Protein AF-A0A3A8ZNY5-F1 (afdb_monomer)

Secondary structure (DSSP, 8-state):
-HHHHHHHHHHHHHTTS-GGGTTHHHHHHHHHHHHHHHHHHHHHHHHHHHT---------------------------------------------S---SSSHHHHHHHHHHHHHHHHHHHHHHHHHHHHHHHHHHHHHHHHHHHHHHHHHHHHHHHHHHHHHHHHHHHHHHHHHHHHHHHHHIIIIIHHHHHHHHHHHHHHHHHHHHHHHHHHHHHHHHHHHHHHHHHHHHHHHHHHHHHHHHHHHHHHHHHHHHHHHHHHHHHHHHHHHHHHHHHHHHHHHHHHHHHHHHHHHHHHHSEEEEEETTTTEEEEEE-TT-----

Structure (mmCIF, N/CA/C/O backbone):
data_AF-A0A3A8ZNY5-F1
#
_entry.id   AF-A0A3A8ZNY5-F1
#
loop_
_atom_site.group_PDB
_atom_site.id
_atom_site.type_symbol
_atom_site.label_atom_id
_atom_site.label_alt_id
_atom_site.label_comp_id
_atom_site.label_asym_id
_atom_site.label_entity_id
_atom_site.label_seq_id
_atom_site.pdbx_PDB_ins_code
_atom_site.Cartn_x
_atom_site.Cartn_y
_atom_site.Cartn_z
_atom_site.occupancy
_atom_site.B_iso_or_equiv
_atom_site.auth_seq_id
_atom_site.auth_comp_id
_atom_site.auth_asym_id
_atom_site.auth_atom_id
_atom_site.pdbx_PDB_model_num
ATOM 1 N N . MET A 1 1 ? 13.957 -33.384 34.822 1.00 51.06 1 MET A N 1
ATOM 2 C CA . MET A 1 1 ? 13.317 -32.498 35.829 1.00 51.06 1 MET A CA 1
ATOM 3 C C . MET A 1 1 ? 14.204 -31.333 36.274 1.00 51.06 1 MET A C 1
ATOM 5 O O . MET A 1 1 ? 13.658 -30.272 36.541 1.00 51.06 1 MET A O 1
ATOM 9 N N . HIS A 1 2 ? 15.536 -31.469 36.301 1.00 49.69 2 HIS A N 1
ATOM 10 C CA . HIS A 1 2 ? 16.427 -30.386 36.748 1.00 49.69 2 HIS A CA 1
ATOM 11 C C . HIS A 1 2 ? 16.501 -29.176 35.789 1.00 49.69 2 HIS A C 1
ATOM 13 O O . HIS A 1 2 ? 16.630 -28.049 36.252 1.00 49.69 2 HIS A O 1
ATOM 19 N N . GLU A 1 3 ? 16.326 -29.383 34.479 1.00 51.41 3 GLU A N 1
ATOM 20 C CA . GLU A 1 3 ? 16.315 -28.301 33.471 1.00 51.41 3 GLU A CA 1
ATOM 21 C C . GLU A 1 3 ? 15.010 -27.490 33.421 1.00 51.41 3 GLU A C 1
ATOM 23 O O . GLU A 1 3 ? 14.988 -26.359 32.940 1.00 51.41 3 GLU A O 1
ATOM 28 N N . PHE A 1 4 ? 13.907 -28.050 33.928 1.00 54.03 4 PHE A N 1
ATOM 29 C CA . PHE A 1 4 ? 12.633 -27.330 34.009 1.00 54.03 4 PHE A CA 1
ATOM 30 C C . PHE A 1 4 ? 12.638 -26.365 35.204 1.00 54.03 4 PHE A C 1
ATOM 32 O O . PHE A 1 4 ? 12.128 -25.255 35.114 1.00 54.03 4 PHE A O 1
ATOM 39 N N . MET A 1 5 ? 13.295 -26.754 36.301 1.00 50.50 5 MET A N 1
ATOM 40 C CA . MET A 1 5 ? 13.459 -25.918 37.494 1.00 50.50 5 MET A CA 1
ATOM 41 C C . MET A 1 5 ? 14.413 -24.737 37.263 1.00 50.50 5 MET A C 1
ATOM 43 O O . MET A 1 5 ? 14.153 -23.644 37.762 1.00 50.50 5 MET A O 1
ATOM 47 N N . THR A 1 6 ? 15.481 -24.909 36.477 1.00 59.50 6 THR A N 1
ATOM 48 C CA . THR A 1 6 ? 16.407 -23.807 36.161 1.00 59.50 6 THR A CA 1
ATOM 49 C C . THR A 1 6 ? 15.782 -22.789 35.215 1.00 59.50 6 THR A C 1
ATOM 51 O O . THR A 1 6 ? 15.851 -21.597 35.496 1.00 59.50 6 THR A O 1
ATOM 54 N N . LYS A 1 7 ? 15.056 -23.234 34.178 1.00 56.28 7 LYS A N 1
ATOM 55 C CA . LYS A 1 7 ? 14.308 -22.315 33.302 1.00 56.28 7 LYS A CA 1
ATOM 56 C C . LYS A 1 7 ? 13.242 -21.528 34.055 1.00 56.28 7 LYS A C 1
ATOM 58 O O . LYS A 1 7 ? 13.077 -20.348 33.785 1.00 56.28 7 LYS A O 1
ATOM 63 N N . VAL A 1 8 ? 12.558 -22.138 35.025 1.00 53.97 8 VAL A N 1
ATOM 64 C CA . VAL A 1 8 ? 11.568 -21.436 35.862 1.00 53.97 8 VAL A CA 1
ATOM 65 C C . VAL A 1 8 ? 12.237 -20.451 36.829 1.00 53.97 8 VAL A C 1
ATOM 67 O O . VAL A 1 8 ? 11.684 -19.379 37.069 1.00 53.97 8 VAL A O 1
ATOM 70 N N . SER A 1 9 ? 13.428 -20.772 37.345 1.00 61.19 9 SER A N 1
ATOM 71 C CA . SER A 1 9 ? 14.208 -19.887 38.221 1.00 61.19 9 SER A CA 1
ATOM 72 C C . SER A 1 9 ? 14.754 -18.662 37.482 1.00 61.19 9 SER A C 1
ATOM 74 O O . SER A 1 9 ? 14.659 -17.548 38.002 1.00 61.19 9 SER A O 1
ATOM 76 N N . ASP A 1 10 ? 15.275 -18.840 36.266 1.00 54.59 10 ASP A N 1
ATOM 77 C CA . ASP A 1 10 ? 15.780 -17.725 35.456 1.00 54.59 10 ASP A CA 1
ATOM 78 C C . ASP A 1 10 ? 14.632 -16.835 34.964 1.00 54.59 10 ASP A C 1
ATOM 80 O O . ASP A 1 10 ? 14.709 -15.614 35.092 1.00 54.59 10 ASP A O 1
ATOM 84 N N . TYR A 1 11 ? 13.486 -17.425 34.598 1.00 55.53 11 TYR A N 1
ATOM 85 C CA . TYR A 1 11 ? 12.260 -16.667 34.306 1.00 55.53 11 TYR A CA 1
ATOM 86 C C . TYR A 1 11 ? 11.756 -15.851 35.510 1.00 55.53 11 TYR A C 1
ATOM 88 O O . TYR A 1 11 ? 11.084 -14.832 35.348 1.00 55.53 11 TYR A O 1
ATOM 96 N N . TRP A 1 12 ? 12.062 -16.290 36.735 1.00 53.91 12 TRP A N 1
ATOM 97 C CA . TRP A 1 12 ? 11.694 -15.599 37.973 1.00 53.91 12 TRP A CA 1
ATOM 98 C C . TRP A 1 12 ? 12.666 -14.485 38.370 1.00 53.91 12 TRP A C 1
ATOM 100 O O . TRP A 1 12 ? 12.242 -13.529 39.026 1.00 53.91 12 TRP A O 1
ATOM 110 N N . LYS A 1 13 ? 13.943 -14.591 37.986 1.00 53.84 13 LYS A N 1
ATOM 111 C CA . LYS A 1 13 ? 14.944 -13.536 38.200 1.00 53.84 13 LYS A CA 1
ATOM 112 C C . LYS A 1 13 ? 14.806 -12.404 37.184 1.00 53.84 13 LYS A C 1
ATOM 114 O O . LYS A 1 13 ? 14.854 -11.249 37.597 1.00 53.84 13 LYS A O 1
ATOM 119 N N . GLU A 1 14 ? 14.514 -12.720 35.921 1.00 52.50 14 GLU A N 1
ATOM 120 C CA . GLU A 1 14 ? 14.221 -11.728 34.871 1.00 52.50 14 GLU A CA 1
ATOM 121 C C . GLU A 1 14 ? 12.980 -10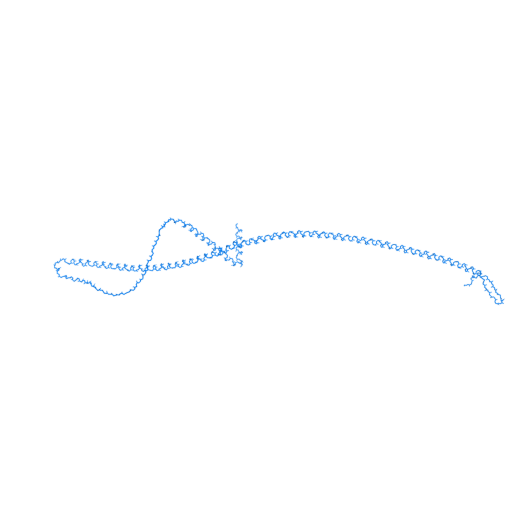.885 35.231 1.00 52.50 14 GLU A C 1
ATOM 123 O O . GLU A 1 14 ? 12.968 -9.663 35.126 1.00 52.50 14 GLU A O 1
ATOM 128 N N . ARG A 1 15 ? 11.938 -11.525 35.785 1.00 50.12 15 ARG A N 1
ATOM 129 C CA . ARG A 1 15 ? 10.644 -10.888 36.100 1.00 50.12 15 ARG A CA 1
ATOM 130 C C . ARG A 1 15 ? 10.672 -9.922 37.289 1.00 50.12 15 ARG A C 1
ATOM 132 O O . ARG A 1 15 ? 9.664 -9.265 37.551 1.00 50.12 15 ARG A O 1
ATOM 139 N N . ARG A 1 16 ? 11.773 -9.872 38.045 1.00 52.81 16 ARG A N 1
ATOM 140 C CA . ARG A 1 16 ? 11.877 -9.077 39.278 1.00 52.81 16 ARG A CA 1
ATOM 141 C C . ARG A 1 16 ? 12.675 -7.781 39.103 1.00 52.81 16 ARG A C 1
ATOM 143 O O . ARG A 1 16 ? 12.616 -6.955 40.007 1.00 52.81 16 ARG A O 1
ATOM 150 N N . ASN A 1 17 ? 13.372 -7.597 37.979 1.00 48.00 17 ASN A N 1
ATOM 151 C CA . ASN A 1 17 ? 14.304 -6.480 37.789 1.00 48.00 17 ASN A CA 1
ATOM 152 C C . ASN A 1 17 ? 13.949 -5.546 36.621 1.00 48.00 17 ASN A C 1
ATOM 154 O O . ASN A 1 17 ? 14.810 -4.809 36.152 1.00 48.00 17 ASN A O 1
ATOM 158 N N . ASP A 1 18 ? 12.694 -5.576 36.172 1.00 50.06 18 ASP A N 1
ATOM 159 C CA . ASP A 1 18 ? 12.219 -4.793 35.033 1.00 50.06 18 ASP A CA 1
ATOM 160 C C . ASP A 1 18 ? 11.410 -3.569 35.526 1.00 50.06 18 ASP A C 1
ATOM 162 O O . ASP A 1 18 ? 10.323 -3.746 36.097 1.00 50.06 18 ASP A O 1
ATOM 166 N N . PRO A 1 19 ? 11.936 -2.334 35.404 1.00 50.22 19 PRO A N 1
ATOM 167 C CA . PRO A 1 19 ? 11.317 -1.127 35.960 1.00 50.22 19 PRO A CA 1
ATOM 168 C C . PRO A 1 19 ? 10.052 -0.660 35.213 1.00 50.22 19 PRO A C 1
ATOM 170 O O . PRO A 1 19 ? 9.271 0.101 35.782 1.00 50.22 19 PRO A O 1
ATOM 173 N N . ASP A 1 20 ? 9.767 -1.185 34.018 1.00 53.38 20 ASP A N 1
ATOM 174 C CA . ASP A 1 20 ? 8.653 -0.737 33.159 1.00 53.38 20 ASP A CA 1
ATOM 175 C C . ASP A 1 20 ? 7.291 -1.388 33.477 1.00 53.38 20 ASP A C 1
ATOM 177 O O . ASP A 1 20 ? 6.324 -1.279 32.722 1.00 53.38 20 ASP A O 1
ATOM 181 N N . ARG A 1 21 ? 7.163 -2.087 34.616 1.00 47.84 21 ARG A N 1
ATOM 182 C CA . ARG A 1 21 ? 5.965 -2.887 34.939 1.00 47.84 21 ARG A CA 1
ATOM 183 C C . ARG A 1 21 ? 5.076 -2.351 36.063 1.00 47.84 21 ARG A C 1
ATOM 185 O O . ARG A 1 21 ? 4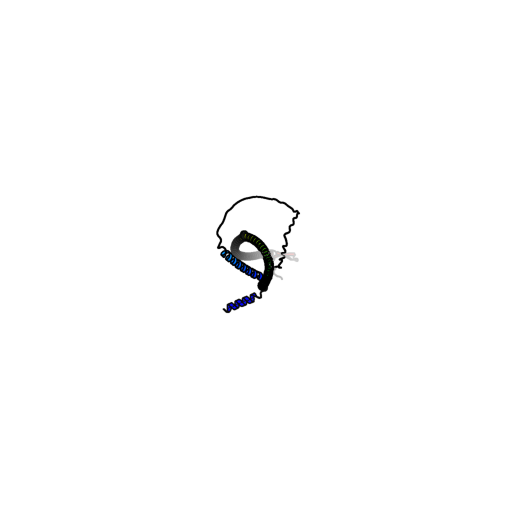.238 -3.102 36.574 1.00 47.84 21 ARG A O 1
ATOM 192 N N . GLN A 1 22 ? 5.202 -1.077 36.441 1.00 49.50 22 GLN A N 1
ATOM 193 C CA . GLN A 1 22 ? 4.273 -0.457 37.401 1.00 49.50 22 GLN A CA 1
ATOM 194 C C . GLN A 1 22 ? 2.832 -0.348 36.864 1.00 49.50 22 GLN A C 1
ATOM 196 O O . GLN A 1 22 ? 1.891 -0.388 37.655 1.00 49.50 22 GLN A O 1
ATOM 201 N N . GLU A 1 23 ? 2.627 -0.358 35.545 1.00 50.47 23 GLU A N 1
ATOM 202 C CA . GLU A 1 23 ? 1.292 -0.227 34.934 1.00 50.47 23 GLU A CA 1
ATOM 203 C C . GLU A 1 23 ? 0.460 -1.529 34.954 1.00 50.47 23 GLU A C 1
ATOM 205 O O . GLU A 1 23 ? -0.768 -1.502 34.902 1.00 50.47 23 GLU A O 1
ATOM 210 N N . ASN A 1 24 ? 1.091 -2.697 35.134 1.00 52.03 24 ASN A N 1
ATOM 211 C CA . ASN A 1 24 ? 0.410 -4.002 35.058 1.00 52.03 24 ASN A CA 1
ATOM 212 C C . ASN A 1 24 ? -0.148 -4.527 36.393 1.00 52.03 24 ASN A C 1
ATOM 214 O O . ASN A 1 24 ? -0.775 -5.590 36.423 1.00 52.03 24 ASN A O 1
ATOM 218 N N . ARG A 1 25 ? 0.059 -3.819 37.513 1.00 50.94 25 ARG A N 1
ATOM 219 C CA . ARG A 1 25 ? -0.520 -4.233 38.806 1.00 50.94 25 ARG A CA 1
ATOM 220 C C . ARG A 1 25 ? -2.033 -4.027 38.853 1.00 50.94 25 ARG A C 1
ATOM 222 O O . ARG A 1 25 ? -2.723 -4.832 39.469 1.00 50.94 25 ARG A O 1
ATOM 229 N N . LEU A 1 26 ? -2.548 -3.020 38.148 1.00 51.47 26 LEU A N 1
ATOM 230 C CA . LEU A 1 26 ? -3.987 -2.777 38.033 1.00 51.47 26 LEU A CA 1
ATOM 231 C C . LEU A 1 26 ? -4.669 -3.847 37.174 1.00 51.47 26 LEU A C 1
ATOM 233 O O . LEU A 1 26 ? -5.691 -4.388 37.581 1.00 51.47 26 LEU A O 1
ATOM 237 N N . ALA A 1 27 ? -4.062 -4.237 36.049 1.00 54.38 27 ALA A N 1
ATOM 238 C CA . ALA A 1 27 ? -4.621 -5.260 35.165 1.00 54.38 27 ALA A CA 1
ATOM 239 C C . ALA A 1 27 ? -4.756 -6.629 35.858 1.00 54.38 27 ALA A C 1
ATOM 241 O O . ALA A 1 27 ? -5.796 -7.274 35.744 1.00 54.38 27 ALA A O 1
ATOM 242 N N . LEU A 1 28 ? -3.752 -7.044 36.642 1.00 55.31 28 LEU A N 1
ATOM 243 C CA . LEU A 1 28 ? -3.795 -8.324 37.358 1.00 55.31 28 LEU A CA 1
ATOM 244 C C . LEU A 1 28 ? -4.883 -8.341 38.449 1.00 55.31 28 LEU A C 1
ATOM 246 O O . LEU A 1 28 ? -5.592 -9.337 38.601 1.00 55.31 28 LEU A O 1
ATOM 250 N N . VAL A 1 29 ? -5.048 -7.229 39.174 1.00 59.31 29 VAL A N 1
ATOM 251 C CA . VAL A 1 29 ? -6.084 -7.085 40.210 1.00 59.31 29 VAL A CA 1
ATOM 252 C C . VAL A 1 29 ? -7.479 -7.079 39.582 1.00 59.31 29 VAL A C 1
ATOM 254 O O . VAL A 1 29 ? -8.353 -7.787 40.072 1.00 59.31 29 VAL A O 1
ATOM 257 N N . VAL A 1 30 ? -7.668 -6.378 38.460 1.00 61.88 30 VAL A N 1
ATOM 258 C CA . VAL A 1 30 ? -8.951 -6.324 37.735 1.00 61.88 30 VAL A CA 1
ATOM 259 C C . VAL A 1 30 ? -9.331 -7.689 37.151 1.00 61.88 30 VAL A C 1
ATOM 261 O O . VAL A 1 30 ? -10.489 -8.096 37.234 1.00 61.88 30 VAL A O 1
ATOM 264 N N . THR A 1 31 ? -8.368 -8.453 36.622 1.00 63.19 31 THR A N 1
ATOM 265 C CA . THR A 1 31 ? -8.651 -9.820 36.150 1.00 63.19 31 THR A CA 1
ATOM 266 C C . THR A 1 31 ? -8.983 -10.787 37.291 1.00 63.19 31 THR A C 1
ATOM 268 O O . THR A 1 31 ? -9.835 -11.660 37.125 1.00 63.19 31 THR A O 1
ATOM 271 N N . GLY A 1 32 ? -8.364 -10.618 38.466 1.00 67.62 32 GLY A N 1
ATOM 272 C CA . GLY A 1 32 ? -8.648 -11.440 39.645 1.00 67.62 32 GLY A CA 1
ATOM 273 C C . GLY A 1 32 ? -10.019 -11.153 40.264 1.00 67.62 32 GLY A C 1
ATOM 274 O O . GLY A 1 32 ? -10.732 -12.085 40.637 1.00 67.62 32 GLY A O 1
ATOM 275 N N . THR A 1 33 ? -10.425 -9.881 40.326 1.00 68.19 33 THR A N 1
ATOM 276 C CA . THR A 1 33 ? -11.743 -9.491 40.849 1.00 68.19 33 THR A CA 1
ATOM 277 C C . THR A 1 33 ? -12.871 -9.910 39.910 1.00 68.19 33 THR A C 1
ATOM 279 O O . THR A 1 33 ? -13.876 -10.438 40.382 1.00 68.19 33 THR A O 1
ATOM 282 N N . ALA A 1 34 ? -12.688 -9.781 38.591 1.00 72.12 34 ALA A N 1
ATOM 283 C CA . ALA A 1 34 ? -13.670 -10.234 37.605 1.00 72.12 34 ALA A CA 1
ATOM 284 C C . ALA A 1 34 ? -13.941 -11.747 37.703 1.00 72.12 34 ALA A C 1
ATOM 286 O O . ALA A 1 34 ? -15.096 -12.173 37.695 1.00 72.12 34 ALA A O 1
ATOM 287 N N . ALA A 1 35 ? -12.895 -12.562 37.878 1.00 73.75 35 ALA A N 1
ATOM 288 C CA . ALA A 1 35 ? -13.045 -14.007 38.051 1.00 73.75 35 ALA A CA 1
ATOM 289 C C . ALA A 1 35 ? -13.796 -14.371 39.348 1.00 73.75 35 ALA A C 1
ATOM 291 O O . ALA A 1 35 ? -14.655 -15.253 39.334 1.00 73.75 35 ALA A O 1
ATOM 292 N N . ALA A 1 36 ? -13.529 -13.668 40.454 1.00 75.69 36 ALA A N 1
ATOM 293 C CA . ALA A 1 36 ? -14.223 -13.895 41.722 1.00 75.69 36 ALA A CA 1
ATOM 294 C C . ALA A 1 36 ? -15.721 -13.541 41.644 1.00 75.69 36 ALA A C 1
ATOM 296 O O . ALA A 1 36 ? -16.559 -14.295 42.141 1.00 75.69 36 ALA A O 1
ATOM 297 N N . VAL A 1 37 ? -16.071 -12.441 40.966 1.00 79.88 37 VAL A N 1
ATOM 298 C CA . VAL A 1 37 ? -17.469 -12.014 40.779 1.00 79.88 37 VAL A CA 1
ATOM 299 C C . VAL A 1 37 ? -18.256 -13.030 39.948 1.00 79.88 37 VAL A C 1
ATOM 301 O O . VAL A 1 37 ? -19.385 -13.358 40.305 1.00 79.88 37 VAL A O 1
ATOM 304 N N . ILE A 1 38 ? -17.655 -13.592 38.894 1.00 81.12 38 ILE A N 1
ATOM 305 C CA . ILE A 1 38 ? -18.294 -14.621 38.054 1.00 81.12 38 ILE A CA 1
ATOM 306 C C . ILE A 1 38 ? -18.585 -15.896 38.860 1.00 81.12 38 ILE A C 1
ATOM 308 O O . ILE A 1 38 ? -19.663 -16.477 38.729 1.00 81.12 38 ILE A O 1
ATOM 312 N N . ILE A 1 39 ? -17.664 -16.312 39.734 1.00 82.31 39 ILE A N 1
ATOM 313 C CA . ILE A 1 39 ? -17.852 -17.490 40.597 1.00 82.31 39 ILE A CA 1
ATOM 314 C C . ILE A 1 39 ? -18.994 -17.262 41.601 1.00 82.31 39 ILE A C 1
ATOM 316 O O . ILE A 1 39 ? -19.814 -18.155 41.816 1.00 82.31 39 ILE A O 1
ATOM 320 N N . ILE A 1 40 ? -19.096 -16.059 42.173 1.00 82.19 40 ILE A N 1
ATOM 321 C CA . ILE A 1 40 ? -20.183 -15.694 43.094 1.00 82.19 40 ILE A CA 1
ATOM 322 C C . ILE A 1 40 ? -21.533 -15.648 42.357 1.00 82.19 40 ILE A C 1
ATOM 324 O O . ILE A 1 40 ? -22.523 -16.172 42.865 1.00 82.19 40 ILE A O 1
ATOM 328 N N . LEU A 1 41 ? -21.575 -15.105 41.136 1.00 81.44 41 LEU A N 1
ATOM 329 C CA . LEU A 1 41 ? -22.779 -15.076 40.294 1.00 81.44 41 LEU A CA 1
ATOM 330 C C . LEU A 1 41 ? -23.276 -16.484 39.936 1.00 81.44 41 LEU A C 1
ATOM 332 O O . LEU A 1 41 ? -24.479 -16.745 39.988 1.00 81.44 41 LEU A O 1
ATOM 336 N N . LEU A 1 42 ? -22.357 -17.407 39.632 1.00 80.94 42 LEU A N 1
ATOM 337 C CA . LEU A 1 42 ? -22.686 -18.812 39.375 1.00 80.94 42 LEU A CA 1
ATOM 338 C C . LEU A 1 42 ? -23.236 -19.518 40.622 1.00 80.94 42 LEU A C 1
ATOM 340 O O . LEU A 1 42 ? -24.176 -20.302 40.505 1.00 80.94 42 LEU A O 1
ATOM 344 N N . LEU A 1 43 ? -22.715 -19.208 41.815 1.00 80.06 43 LEU A N 1
ATOM 345 C CA . LEU A 1 43 ? -23.254 -19.734 43.074 1.00 80.06 43 LEU A CA 1
ATOM 346 C C . LEU A 1 43 ? -24.664 -19.197 43.360 1.00 80.06 43 LEU A C 1
ATOM 348 O O . LEU A 1 43 ? -25.545 -19.978 43.711 1.00 80.06 43 LEU A O 1
ATOM 352 N N . VAL A 1 44 ? -24.925 -17.905 43.146 1.00 80.94 44 VAL A N 1
ATOM 353 C CA . VAL A 1 44 ? -26.264 -17.316 43.351 1.00 80.94 44 VAL A CA 1
ATOM 354 C C . VAL A 1 44 ? -27.294 -17.900 42.378 1.00 80.94 44 VAL A C 1
ATOM 356 O O . VAL A 1 44 ? -28.412 -18.223 42.784 1.00 80.94 44 VAL A O 1
ATOM 359 N N . LEU A 1 45 ? -26.918 -18.113 41.113 1.00 77.75 45 LEU A N 1
ATOM 360 C CA . LEU A 1 45 ? -27.775 -18.775 40.122 1.00 77.75 45 LEU A CA 1
ATOM 361 C C . LEU A 1 45 ? -28.091 -20.228 40.498 1.00 77.75 45 LEU A C 1
ATOM 363 O O . LEU A 1 45 ? -29.227 -20.671 40.319 1.00 77.75 45 LEU A O 1
ATOM 367 N N . LEU A 1 46 ? -27.121 -20.952 41.064 1.00 71.50 46 LEU A N 1
ATOM 368 C CA . LEU A 1 46 ? -27.305 -22.335 41.507 1.00 71.50 46 LEU A CA 1
ATOM 369 C C . LEU A 1 46 ? -28.284 -22.433 42.692 1.00 71.50 46 LEU A C 1
ATOM 371 O O . LEU A 1 46 ? -29.147 -23.311 42.715 1.00 71.50 46 LEU A O 1
ATOM 375 N N . TRP A 1 47 ? -28.206 -21.498 43.644 1.00 65.25 47 TRP A N 1
ATOM 376 C CA . TRP A 1 47 ? -29.148 -21.414 44.767 1.00 65.25 47 TRP A CA 1
ATOM 377 C C . TRP A 1 47 ? -30.541 -20.929 44.330 1.00 65.25 47 TRP A C 1
ATOM 379 O O . TRP A 1 47 ? -31.553 -21.432 44.821 1.00 65.25 47 TRP A O 1
ATOM 389 N N . GLY A 1 48 ? -30.615 -20.021 43.350 1.00 59.50 48 GLY A N 1
ATOM 390 C CA . GLY A 1 48 ? -31.877 -19.551 42.770 1.00 59.50 48 GLY A CA 1
ATOM 391 C C . GLY A 1 48 ? -32.640 -20.631 41.994 1.00 59.50 48 GLY A C 1
ATOM 392 O O . GLY A 1 48 ? -33.871 -20.673 42.046 1.00 59.50 48 GLY A O 1
ATOM 393 N N . TYR A 1 49 ? -31.928 -21.547 41.329 1.00 58.06 49 TYR A N 1
ATOM 394 C CA . TYR A 1 49 ? -32.543 -22.686 40.638 1.00 58.06 49 TYR A CA 1
ATOM 395 C C . TYR A 1 49 ? -32.997 -23.796 41.598 1.00 58.06 49 TYR A C 1
ATOM 397 O O . TYR A 1 49 ? -34.026 -24.425 41.354 1.00 58.06 49 TYR A O 1
ATOM 405 N N . ALA A 1 50 ? -32.298 -24.003 42.719 1.00 51.44 50 ALA A N 1
ATOM 406 C CA . ALA A 1 50 ? -32.681 -24.999 43.724 1.00 51.44 50 ALA A CA 1
ATOM 407 C C . ALA A 1 50 ? -33.921 -24.597 44.557 1.00 51.44 50 ALA A C 1
ATOM 409 O O . ALA A 1 50 ? -34.628 -25.466 45.065 1.00 51.44 50 ALA A O 1
ATOM 410 N N . GLY A 1 51 ? -34.226 -23.297 44.676 1.00 50.66 51 GLY A N 1
ATOM 411 C CA . GLY A 1 51 ? -35.368 -22.789 45.455 1.00 50.66 51 GLY A CA 1
ATOM 412 C C . GLY A 1 51 ? -36.719 -22.760 44.722 1.00 50.66 51 GLY A C 1
ATOM 413 O O . GLY A 1 51 ? -37.759 -22.551 45.347 1.00 50.66 51 GLY A O 1
ATOM 414 N N . LYS A 1 52 ? -36.752 -22.981 43.402 1.00 45.47 52 LYS A N 1
ATOM 415 C CA . LYS A 1 52 ? -37.969 -22.853 42.576 1.00 45.47 52 LYS A CA 1
ATOM 416 C C . LYS A 1 52 ? -38.701 -24.195 42.433 1.00 45.47 52 LYS A C 1
ATOM 418 O O . LYS A 1 52 ? -38.953 -24.670 41.332 1.00 45.47 52 LYS A O 1
ATOM 423 N N . GLY A 1 53 ? -39.019 -24.822 43.564 1.00 42.81 53 GLY A N 1
ATOM 424 C CA . GLY A 1 53 ? -39.538 -26.191 43.613 1.00 42.81 53 GLY A CA 1
ATOM 425 C C . GLY A 1 53 ? -40.699 -26.422 44.576 1.00 42.81 53 GLY A C 1
ATOM 426 O O . GLY A 1 53 ? -40.820 -27.529 45.084 1.00 42.81 53 GLY A O 1
ATOM 427 N N . ARG A 1 54 ? -41.537 -25.421 44.877 1.00 48.72 54 ARG A N 1
ATOM 428 C CA . ARG A 1 54 ? -42.861 -25.632 45.499 1.00 48.72 54 ARG A CA 1
ATOM 429 C C . ARG A 1 54 ? -43.628 -24.317 45.588 1.00 48.72 54 ARG A C 1
ATOM 431 O O . ARG A 1 54 ? -43.284 -23.474 46.401 1.00 48.72 54 ARG A O 1
ATOM 438 N N . ASN A 1 55 ? -44.638 -24.147 44.740 1.00 37.12 55 ASN A N 1
ATOM 439 C CA . ASN A 1 55 ? -45.928 -23.561 45.114 1.00 37.12 55 ASN A CA 1
ATOM 440 C C . ASN A 1 55 ? -46.853 -23.559 43.899 1.00 37.12 55 ASN A C 1
ATOM 442 O O . ASN A 1 55 ? -46.701 -22.776 42.968 1.00 37.12 55 ASN A O 1
ATOM 446 N N . GLY A 1 56 ? -47.827 -24.459 43.945 1.00 36.88 56 GLY A N 1
ATOM 447 C CA . GLY A 1 56 ? -49.047 -24.375 43.169 1.00 36.88 56 GLY A CA 1
ATOM 448 C C . GLY A 1 56 ? -50.199 -24.706 44.104 1.00 36.88 56 GLY A C 1
ATOM 449 O O . GLY A 1 56 ? -50.220 -25.810 44.651 1.00 36.88 56 GLY A O 1
ATOM 450 N N . LYS A 1 57 ? -51.096 -23.735 44.308 1.00 41.12 57 LYS A N 1
ATOM 451 C CA . LYS A 1 57 ? -52.560 -23.875 44.217 1.00 41.12 57 LYS A CA 1
ATOM 452 C C . LYS A 1 57 ? -53.258 -22.585 44.670 1.00 41.12 57 LYS A C 1
ATOM 454 O O . LYS A 1 57 ? -53.180 -22.182 45.822 1.00 41.12 57 LYS A O 1
ATOM 459 N N . GLU A 1 58 ? -53.858 -21.958 43.666 1.00 38.84 58 GLU A N 1
ATOM 460 C CA . GLU A 1 58 ? -55.114 -21.202 43.602 1.00 38.84 58 GLU A CA 1
ATOM 461 C C . GLU A 1 58 ? -55.908 -20.946 44.894 1.00 38.84 58 GLU A C 1
ATOM 463 O O . GLU A 1 58 ? -56.258 -21.865 45.632 1.00 38.84 58 GLU A O 1
ATOM 468 N N . THR A 1 59 ? -56.406 -19.714 45.027 1.00 32.84 59 THR A N 1
ATOM 469 C CA . THR A 1 59 ? -57.860 -19.481 45.113 1.00 32.84 59 THR A CA 1
ATOM 470 C C . THR A 1 59 ? -58.206 -18.071 44.627 1.00 32.84 59 THR A C 1
ATOM 472 O O . THR A 1 59 ? -57.479 -17.109 44.864 1.00 32.84 59 THR A O 1
ATOM 475 N N . GLN A 1 60 ? -59.302 -17.994 43.880 1.00 31.80 60 GLN A N 1
ATOM 476 C CA . GLN A 1 60 ? -59.867 -16.834 43.194 1.00 31.80 60 GLN A CA 1
ATOM 477 C C . GLN A 1 60 ? -61.224 -16.483 43.849 1.00 31.80 60 GLN A C 1
ATOM 479 O O . GLN A 1 60 ? -61.791 -17.334 44.534 1.00 31.80 60 GLN A O 1
ATOM 484 N N . VAL A 1 61 ? -61.777 -15.307 43.495 1.00 32.16 61 VAL A N 1
ATOM 485 C CA . VAL A 1 61 ? -63.166 -14.802 43.719 1.00 32.16 61 VAL A CA 1
ATOM 486 C C . VAL A 1 61 ? -63.346 -14.079 45.072 1.00 32.16 61 VAL A C 1
ATOM 488 O O . VAL A 1 61 ? -62.846 -14.561 46.074 1.00 32.16 61 VAL A O 1
ATOM 491 N N . SER A 1 62 ? -63.979 -12.909 45.253 1.00 29.30 62 SER A N 1
ATOM 492 C CA . SER A 1 62 ? -64.930 -12.015 44.544 1.00 29.30 62 SER A CA 1
ATOM 493 C C . SER A 1 62 ? -64.644 -10.573 45.053 1.00 29.30 62 SER A C 1
ATOM 495 O O . SER A 1 62 ? -64.056 -10.435 46.116 1.00 29.30 62 SER A O 1
ATOM 497 N N . GLY A 1 63 ? -64.948 -9.433 44.426 1.00 29.64 63 GLY A N 1
ATOM 498 C CA . GLY A 1 63 ? -66.208 -9.034 43.801 1.00 29.64 63 GLY A CA 1
ATOM 499 C C . GLY A 1 63 ? -67.024 -8.082 44.705 1.00 29.64 63 GLY A C 1
ATOM 500 O O . GLY A 1 63 ? -67.811 -8.555 45.509 1.00 29.64 63 GLY A O 1
ATOM 501 N N . GLN A 1 64 ? -66.864 -6.767 44.470 1.00 31.70 64 GLN A N 1
ATOM 502 C CA . GLN A 1 64 ? -67.858 -5.669 44.570 1.00 31.70 64 GLN A CA 1
ATOM 503 C C . GLN A 1 64 ? -68.271 -4.961 45.899 1.00 31.70 64 GLN A C 1
ATOM 505 O O . GLN A 1 64 ? -68.829 -5.541 46.820 1.00 31.70 64 GLN A O 1
ATOM 510 N N . THR A 1 65 ? -68.187 -3.616 45.797 1.00 27.62 65 THR A N 1
ATOM 511 C CA . THR A 1 65 ? -69.178 -2.542 46.113 1.00 27.62 65 THR A CA 1
ATOM 512 C C . THR A 1 65 ? -69.361 -1.936 47.514 1.00 27.62 65 THR A C 1
ATOM 514 O O . THR A 1 65 ? -69.610 -2.636 48.483 1.00 27.62 65 THR A O 1
ATOM 517 N N . GLY A 1 66 ? -69.434 -0.590 47.514 1.00 30.86 66 GLY A N 1
ATOM 518 C CA . GLY A 1 66 ? -70.221 0.257 48.435 1.00 30.86 66 GLY A CA 1
ATOM 519 C C . GLY A 1 66 ? -69.367 1.200 49.292 1.00 30.86 66 GLY A C 1
ATOM 520 O O . GLY A 1 66 ? -68.743 0.739 50.233 1.00 30.86 66 GLY A O 1
ATOM 521 N N . GLN A 1 67 ? -69.091 2.439 48.867 1.00 30.47 67 GLN A N 1
ATOM 522 C CA . GLN A 1 67 ? -69.871 3.683 49.070 1.00 30.47 67 GLN A CA 1
ATOM 523 C C . GLN A 1 67 ? -69.847 4.269 50.496 1.00 30.47 67 GLN A C 1
ATOM 525 O O . GLN A 1 67 ? -70.318 3.646 51.435 1.00 30.47 67 GLN A O 1
ATOM 530 N N . ASP A 1 68 ? -69.319 5.502 50.552 1.00 30.16 68 ASP A N 1
ATOM 531 C CA . ASP A 1 68 ? -69.709 6.677 51.351 1.00 30.16 68 ASP A CA 1
ATOM 532 C C . ASP A 1 68 ? -70.202 6.511 52.799 1.00 30.16 68 ASP A C 1
ATOM 534 O O . ASP A 1 68 ? -71.265 5.952 53.044 1.00 30.16 68 ASP A O 1
ATOM 538 N N . LEU A 1 69 ? -69.549 7.223 53.730 1.00 35.69 69 LEU A N 1
ATOM 539 C CA . LEU A 1 69 ? -70.168 8.395 54.372 1.00 35.69 69 LEU A CA 1
ATOM 540 C C . LEU A 1 69 ? -69.130 9.237 55.141 1.00 35.69 69 LEU A C 1
ATOM 542 O O . LEU A 1 69 ? -68.301 8.724 55.887 1.00 35.69 69 LEU A O 1
ATOM 546 N N . SER A 1 70 ? -69.215 10.551 54.941 1.00 30.27 70 SER A N 1
ATOM 547 C CA . SER A 1 70 ? -68.508 11.608 55.671 1.00 30.27 70 SER A CA 1
ATOM 548 C C . SER A 1 70 ? -69.231 12.023 56.964 1.00 30.27 70 SER A C 1
ATOM 550 O O . SER A 1 70 ? -70.407 11.714 57.141 1.00 30.27 70 SER A O 1
ATOM 552 N N . LEU A 1 71 ? -68.535 12.890 57.719 1.00 29.48 71 LEU A N 1
ATOM 553 C CA . LEU A 1 71 ? -68.978 13.919 58.686 1.00 29.48 71 LEU A CA 1
ATOM 554 C C . LEU A 1 71 ? -68.713 13.570 60.162 1.00 29.48 71 LEU A C 1
ATOM 556 O O . LEU A 1 71 ? -69.244 12.593 60.669 1.00 29.48 71 LEU A O 1
ATOM 560 N N . THR A 1 72 ? -67.740 14.188 60.843 1.00 28.86 72 THR A N 1
ATOM 561 C CA . THR A 1 72 ? -67.588 15.589 61.327 1.00 28.86 72 THR A CA 1
ATOM 562 C C . THR A 1 72 ? -68.427 15.899 62.575 1.00 28.86 72 THR A C 1
ATOM 564 O O . THR A 1 72 ? -69.630 15.658 62.592 1.00 28.86 72 THR A O 1
ATOM 567 N N . ASN A 1 73 ? -67.747 16.559 63.526 1.00 32.09 73 ASN A N 1
ATOM 568 C CA . ASN A 1 73 ? -68.189 17.337 64.698 1.00 32.09 73 ASN A CA 1
ATOM 569 C C . ASN A 1 73 ? -67.990 16.651 66.056 1.00 32.09 73 ASN A C 1
ATOM 571 O O . ASN A 1 73 ? -68.185 15.450 66.167 1.00 32.09 73 ASN A O 1
ATOM 575 N N . GLN A 1 74 ? -67.742 17.342 67.168 1.00 31.42 74 GLN A N 1
ATOM 576 C CA . GLN A 1 74 ? -67.084 18.607 67.550 1.00 31.42 74 GLN A CA 1
ATOM 577 C C . GLN A 1 74 ? -67.387 18.740 69.063 1.00 31.42 74 GLN A C 1
ATOM 579 O O . GLN A 1 74 ? -68.493 18.417 69.478 1.00 31.42 74 GLN A O 1
ATOM 584 N N . ASP A 1 75 ? -66.396 19.197 69.832 1.00 31.53 75 ASP A N 1
ATOM 585 C CA . ASP A 1 75 ? -66.426 19.857 71.153 1.00 31.53 75 ASP A CA 1
ATOM 586 C C . ASP A 1 75 ? -67.264 19.348 72.348 1.00 31.53 75 ASP A C 1
ATOM 588 O O . ASP A 1 75 ? -68.484 19.279 72.337 1.00 31.53 75 ASP A O 1
ATOM 592 N N . GLN A 1 76 ? -66.505 19.099 73.425 1.00 35.69 76 GLN A N 1
ATOM 593 C CA . GLN A 1 76 ? -66.494 19.745 74.754 1.00 35.69 76 GLN A CA 1
ATOM 594 C C . GLN A 1 76 ? -67.779 20.197 75.482 1.00 35.69 76 GLN A C 1
ATOM 596 O O . GLN A 1 76 ? -68.720 20.738 74.915 1.00 35.69 76 GLN A O 1
ATOM 601 N N . THR A 1 77 ? -67.602 20.186 76.816 1.00 31.36 77 THR A N 1
ATOM 602 C CA . THR A 1 77 ? -68.360 20.795 77.936 1.00 31.36 77 THR A CA 1
ATOM 603 C C . THR A 1 77 ? -69.565 20.007 78.440 1.00 31.36 77 THR A C 1
ATOM 605 O O . THR A 1 77 ? -70.257 19.372 77.661 1.00 31.36 77 THR A O 1
ATOM 608 N N . ASP A 1 78 ? -69.935 20.008 79.719 1.00 30.44 78 ASP A N 1
ATOM 609 C CA . ASP A 1 78 ? -69.346 20.338 81.030 1.00 30.44 78 ASP A CA 1
ATOM 610 C C . ASP A 1 78 ? -70.430 19.926 82.061 1.00 30.44 78 ASP A C 1
ATOM 612 O O . ASP A 1 78 ? -71.604 19.815 81.709 1.00 30.44 78 ASP A O 1
ATOM 616 N N . ALA A 1 79 ? -70.022 19.784 83.321 1.00 31.12 79 ALA A N 1
ATOM 617 C CA . ALA A 1 79 ? -70.815 19.914 84.544 1.00 31.12 79 ALA A CA 1
ATOM 618 C C . ALA A 1 79 ? -71.810 18.809 84.962 1.00 31.12 79 ALA A C 1
ATOM 620 O O . ALA A 1 79 ? -72.786 18.500 84.288 1.00 31.12 79 ALA A O 1
ATOM 621 N N . GLY A 1 80 ? -71.652 18.397 86.229 1.00 29.86 80 GLY A N 1
ATOM 622 C CA . GLY A 1 80 ? -72.798 18.295 87.140 1.00 29.86 80 GLY A CA 1
ATOM 623 C C . GLY A 1 80 ? -72.949 16.995 87.928 1.00 29.86 80 GLY A C 1
ATOM 624 O O . GLY A 1 80 ? -73.620 16.090 87.464 1.00 29.86 80 GLY A O 1
ATOM 625 N N . MET A 1 81 ? -72.347 16.979 89.125 1.00 33.47 81 MET A N 1
ATOM 626 C CA . MET A 1 81 ? -72.800 16.404 90.411 1.00 33.47 81 MET A CA 1
ATOM 627 C C . MET A 1 81 ? -73.781 15.215 90.429 1.00 33.47 81 MET A C 1
ATOM 629 O O . MET A 1 81 ? -74.891 15.325 89.932 1.00 33.47 81 MET A O 1
ATOM 633 N N . GLU A 1 82 ? -73.454 14.182 91.216 1.00 36.00 82 GLU A N 1
ATOM 634 C CA . GLU A 1 82 ? -74.183 13.895 92.468 1.00 36.00 82 GLU A CA 1
ATOM 635 C C . GLU A 1 82 ? -73.450 12.863 93.352 1.00 36.00 82 GLU A C 1
ATOM 637 O O . GLU A 1 82 ? -72.829 11.912 92.879 1.00 36.00 82 GLU A O 1
ATOM 642 N N . GLU A 1 83 ? -73.489 13.139 94.656 1.00 33.38 83 GLU A N 1
ATOM 643 C CA . GLU A 1 83 ? -72.977 12.362 95.785 1.00 33.38 83 GLU A CA 1
ATOM 644 C C . GLU A 1 83 ? -73.833 11.119 96.079 1.00 33.38 83 GLU A C 1
ATOM 646 O O . GLU A 1 83 ? -75.037 11.137 95.841 1.00 33.38 83 GLU A O 1
ATOM 651 N N . GLN A 1 84 ? -73.227 10.104 96.709 1.00 36.34 84 GLN A N 1
ATOM 652 C CA . GLN A 1 84 ? -73.744 9.333 97.866 1.00 36.34 84 GLN A CA 1
ATOM 653 C C . GLN A 1 84 ? -72.807 8.132 98.078 1.00 36.34 84 GLN A C 1
ATOM 655 O O . GLN A 1 84 ? -72.673 7.265 97.221 1.00 36.34 84 GLN A O 1
ATOM 660 N N . ASP A 1 85 ? -71.911 8.178 99.061 1.00 30.27 85 ASP A N 1
ATOM 661 C CA . ASP A 1 85 ? -72.139 7.800 100.466 1.00 30.27 85 ASP A CA 1
ATOM 662 C C . ASP A 1 85 ? -72.672 6.368 100.629 1.00 30.27 85 ASP A C 1
ATOM 664 O O . ASP A 1 85 ? -73.853 6.094 100.436 1.00 30.27 85 ASP A O 1
ATOM 668 N N . LEU A 1 86 ? -71.778 5.451 101.009 1.00 35.06 86 LEU A N 1
ATOM 669 C CA . LEU A 1 86 ? -72.143 4.156 101.579 1.00 35.06 86 LEU A CA 1
ATOM 670 C C . LEU A 1 86 ? -71.068 3.694 102.570 1.00 35.06 86 LEU A C 1
ATOM 672 O O . LEU A 1 86 ? -70.161 2.923 102.273 1.00 35.06 86 LEU A O 1
ATOM 676 N N . SER A 1 87 ? -71.245 4.210 103.785 1.00 37.59 87 SER A N 1
ATOM 677 C CA . SER A 1 87 ? -71.355 3.427 105.019 1.00 37.59 87 SER A CA 1
ATOM 678 C C . SER A 1 87 ? -70.160 2.554 105.416 1.00 37.59 87 SER A C 1
ATOM 680 O O . SER A 1 87 ? -70.021 1.376 105.087 1.00 37.59 87 SER A O 1
ATOM 682 N N . LYS A 1 88 ? -69.346 3.158 106.279 1.00 38.88 88 LYS A N 1
ATOM 683 C CA . LYS A 1 88 ? -68.381 2.522 107.169 1.00 38.88 88 LYS A CA 1
ATOM 684 C C . LYS A 1 88 ? -69.153 1.846 108.315 1.00 38.88 88 LYS A C 1
ATOM 686 O O . LYS A 1 88 ? -69.415 2.473 109.338 1.00 38.88 88 LYS A O 1
ATOM 691 N N . VAL A 1 89 ? -69.544 0.582 108.151 1.00 36.75 89 VAL A N 1
ATOM 692 C CA . VAL A 1 89 ? -70.139 -0.208 109.244 1.00 36.75 89 VAL A CA 1
ATOM 693 C C . VAL A 1 89 ? -69.018 -0.685 110.164 1.00 36.75 89 VAL A C 1
ATOM 695 O O . VAL A 1 89 ? -68.335 -1.673 109.906 1.00 36.75 89 VAL A O 1
ATOM 698 N N . VAL A 1 90 ? -68.800 0.073 111.235 1.00 34.22 90 VAL A N 1
ATOM 699 C CA . VAL A 1 90 ? -68.036 -0.360 112.405 1.00 34.22 90 VAL A CA 1
ATOM 700 C C . VAL A 1 90 ? -68.949 -1.288 113.201 1.00 34.22 90 VAL A C 1
ATOM 702 O O . VAL A 1 90 ? -69.945 -0.846 113.767 1.00 34.22 90 VAL A O 1
ATOM 705 N N . HIS A 1 91 ? -68.637 -2.582 113.215 1.00 37.84 91 HIS A N 1
ATOM 706 C CA . HIS A 1 91 ? -69.251 -3.517 114.151 1.00 37.84 91 HIS A CA 1
ATOM 707 C C . HIS A 1 91 ? -68.559 -3.369 115.508 1.00 37.84 91 HIS A C 1
ATOM 709 O O . HIS A 1 91 ? -67.471 -3.891 115.733 1.00 37.84 91 HIS A O 1
ATOM 715 N N . GLU A 1 92 ? -69.192 -2.610 116.396 1.00 37.94 92 GLU A N 1
ATOM 716 C CA . GLU A 1 92 ? -68.918 -2.616 117.830 1.00 37.94 92 GLU A CA 1
ATOM 717 C C . GLU A 1 92 ? -69.643 -3.841 118.415 1.00 37.94 92 GLU A C 1
ATOM 719 O O . GLU A 1 92 ? -70.851 -3.824 118.644 1.00 37.94 92 GLU A O 1
ATOM 724 N N . GLU A 1 93 ? -68.930 -4.965 118.536 1.00 41.28 93 GLU A N 1
ATOM 725 C CA . GLU A 1 93 ? -69.470 -6.205 119.103 1.00 41.28 93 GLU A CA 1
ATOM 726 C C . GLU A 1 93 ? -69.299 -6.194 120.631 1.00 41.28 93 GLU A C 1
ATOM 728 O O . GLU A 1 93 ? -68.202 -6.320 121.178 1.00 41.28 93 GLU A O 1
ATOM 733 N N . GLU A 1 94 ? -70.420 -5.999 121.324 1.00 41.38 94 GLU A N 1
ATOM 734 C CA . GLU A 1 94 ? -70.572 -5.959 122.779 1.00 41.38 94 GLU A CA 1
ATOM 735 C C . GLU A 1 94 ? -70.387 -7.364 123.399 1.00 41.38 94 GLU A C 1
ATOM 737 O O . GLU A 1 94 ? -71.336 -8.058 123.763 1.00 41.38 94 GLU A O 1
ATOM 742 N N . SER A 1 95 ? -69.140 -7.825 123.532 1.00 42.78 95 SER A N 1
ATOM 743 C CA . SER A 1 95 ? -68.804 -9.138 124.107 1.00 42.78 95 SER A CA 1
ATOM 744 C C . SER A 1 95 ? -68.754 -9.117 125.647 1.00 42.78 95 SER A C 1
ATOM 746 O O . SER A 1 95 ? -67.695 -9.326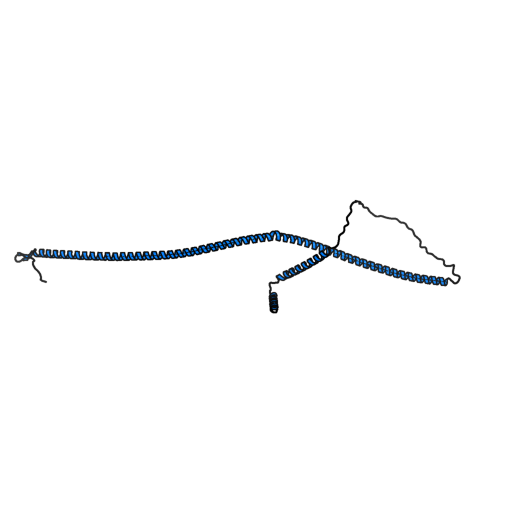 126.244 1.00 42.78 95 SER A O 1
ATOM 748 N N . ALA A 1 96 ? -69.877 -8.840 126.321 1.00 46.62 96 ALA A N 1
ATOM 749 C CA . ALA A 1 96 ? -69.900 -8.698 127.788 1.00 46.62 96 ALA A CA 1
ATOM 750 C C . ALA A 1 96 ? -70.798 -9.687 128.552 1.00 46.62 96 ALA A C 1
ATOM 752 O O . ALA A 1 96 ? -70.898 -9.583 129.774 1.00 46.62 96 ALA A O 1
ATOM 753 N N . ARG A 1 97 ? -71.450 -10.665 127.905 1.00 40.00 97 ARG A N 1
ATOM 754 C CA . ARG A 1 97 ? -72.422 -11.520 128.619 1.00 40.00 97 ARG A CA 1
ATOM 755 C C . ARG A 1 97 ? -72.456 -13.007 128.275 1.00 40.00 97 ARG A C 1
ATOM 757 O O . ARG A 1 97 ? -73.512 -13.594 128.396 1.00 40.00 97 ARG A O 1
ATOM 764 N N . TYR A 1 98 ? -71.337 -13.658 127.968 1.00 44.34 98 TYR A N 1
ATOM 765 C CA . TYR A 1 98 ? -71.273 -15.133 128.011 1.00 44.34 98 TYR A CA 1
ATOM 766 C C . TYR A 1 98 ? -69.853 -15.629 128.283 1.00 44.34 98 TYR A C 1
ATOM 768 O O . TYR A 1 98 ? -69.226 -16.189 127.399 1.00 44.34 98 TYR A O 1
ATOM 776 N N . MET A 1 99 ? -69.328 -15.415 129.492 1.00 41.75 99 MET A N 1
ATOM 777 C CA . MET A 1 99 ? -68.139 -16.134 129.973 1.00 41.75 99 MET A CA 1
ATOM 778 C C . MET A 1 99 ? -68.240 -16.355 131.488 1.00 41.75 99 MET A C 1
ATOM 780 O O . MET A 1 99 ? -67.568 -15.698 132.279 1.00 41.75 99 MET A O 1
ATOM 784 N N . SER A 1 100 ? -69.101 -17.283 131.902 1.00 49.69 100 SER A N 1
ATOM 785 C CA . SER A 1 100 ? -68.997 -17.940 133.206 1.00 49.69 100 SER A CA 1
ATOM 786 C C . SER A 1 100 ? -69.161 -19.440 132.985 1.00 49.69 100 SER A C 1
ATOM 788 O O . SER A 1 100 ? -70.228 -19.855 132.549 1.00 49.69 100 SER A O 1
ATOM 790 N N . GLU A 1 101 ? -68.095 -20.184 133.293 1.00 43.94 101 GLU A N 1
ATOM 791 C CA . GLU A 1 101 ? -67.887 -21.646 133.205 1.00 43.94 101 GLU A CA 1
ATOM 792 C C . GLU A 1 101 ? -66.928 -22.098 132.090 1.00 43.94 101 GLU A C 1
ATOM 794 O O . GLU A 1 101 ? -67.297 -22.483 130.984 1.00 43.94 101 GLU A O 1
ATOM 799 N N . ASP A 1 102 ? -65.639 -21.989 132.430 1.00 52.12 102 ASP A N 1
ATOM 800 C CA . ASP A 1 102 ? -64.562 -22.974 132.228 1.00 52.12 102 ASP A CA 1
ATOM 801 C C . ASP A 1 102 ? -64.599 -23.883 130.981 1.00 52.12 102 ASP A C 1
ATOM 803 O O . ASP A 1 102 ? -64.396 -25.093 131.044 1.00 52.12 102 ASP A O 1
ATOM 807 N N . SER A 1 103 ? -64.840 -23.298 129.808 1.00 52.69 103 SER A N 1
ATOM 808 C CA . SER A 1 103 ? -64.541 -23.939 128.514 1.00 52.69 103 SER A CA 1
ATOM 809 C C . SER A 1 103 ? -64.244 -22.956 127.371 1.00 52.69 103 SER A C 1
ATOM 811 O O . SER A 1 103 ? -63.963 -23.370 126.247 1.00 52.69 103 SER A O 1
ATOM 813 N N . GLY A 1 104 ? -64.224 -21.647 127.648 1.00 53.00 104 GLY A N 1
ATOM 814 C CA . GLY A 1 104 ? -63.914 -20.606 126.662 1.00 53.00 104 GLY A CA 1
ATOM 815 C C . GLY A 1 104 ? -62.420 -20.335 126.467 1.00 53.00 104 GLY A C 1
ATOM 816 O O . GLY A 1 104 ? -62.040 -19.821 125.422 1.00 53.00 104 GLY A O 1
ATOM 817 N N . GLU A 1 105 ? -61.560 -20.698 127.426 1.00 61.28 105 GLU A N 1
ATOM 818 C CA . GLU A 1 105 ? -60.117 -20.396 127.380 1.00 61.28 105 GLU A CA 1
ATOM 819 C C . GLU A 1 105 ? -59.405 -21.179 126.269 1.00 61.28 105 GLU A C 1
ATOM 821 O O . GLU A 1 105 ? -58.583 -20.635 125.534 1.00 61.28 105 GLU A O 1
ATOM 826 N N . LYS A 1 106 ? -59.781 -22.452 126.092 1.00 66.00 106 LYS A N 1
ATOM 827 C CA . LYS A 1 106 ? -59.256 -23.312 125.026 1.00 66.00 106 LYS A CA 1
ATOM 828 C C . LYS A 1 106 ? -59.731 -22.849 123.653 1.00 66.00 106 LYS A C 1
ATOM 830 O O . LYS A 1 106 ? -58.929 -22.750 122.733 1.00 66.00 106 LYS A O 1
ATOM 835 N N . LEU A 1 107 ? -61.009 -22.486 123.547 1.00 67.25 107 LEU A N 1
ATOM 836 C CA . LEU A 1 107 ? -61.577 -21.922 122.327 1.00 67.25 107 LEU A CA 1
ATOM 837 C C . LEU A 1 107 ? -60.892 -20.592 121.983 1.00 67.25 107 LEU A C 1
ATOM 839 O O . LEU A 1 107 ? -60.493 -20.370 120.847 1.00 67.25 107 LEU A O 1
ATOM 843 N N . ARG A 1 108 ? -60.671 -19.729 122.980 1.00 70.56 108 ARG A N 1
ATOM 844 C CA . ARG A 1 108 ? -59.947 -18.461 122.846 1.00 70.56 108 ARG A CA 1
ATOM 845 C C . ARG A 1 108 ? -58.495 -18.677 122.422 1.00 70.56 108 ARG A C 1
ATOM 847 O O . ARG A 1 108 ? -58.019 -17.950 121.556 1.00 70.56 108 ARG A O 1
ATOM 854 N N . GLN A 1 109 ? -57.804 -19.678 122.969 1.00 75.50 109 GLN A N 1
ATOM 855 C CA . GLN A 1 109 ? -56.470 -20.061 122.505 1.00 75.50 109 GLN A CA 1
ATOM 856 C C . GLN A 1 109 ? -56.495 -20.582 121.067 1.00 75.50 109 GLN A C 1
ATOM 858 O O . GLN A 1 109 ? -55.683 -20.135 120.265 1.00 75.50 109 GLN A O 1
ATOM 863 N N . GLU A 1 110 ? -57.429 -21.459 120.698 1.00 76.19 110 GLU A N 1
ATOM 864 C CA . GLU A 1 110 ? -57.581 -21.950 119.321 1.00 76.19 110 GLU A CA 1
ATOM 865 C C . GLU A 1 110 ? -57.875 -20.801 118.340 1.00 76.19 110 GLU A C 1
ATOM 867 O O . GLU A 1 110 ? -57.249 -20.725 117.282 1.00 76.19 110 GLU A O 1
ATOM 872 N N . TYR A 1 111 ? -58.722 -19.838 118.722 1.00 76.25 111 TYR A N 1
ATOM 873 C CA . TYR A 1 111 ? -58.967 -18.611 117.959 1.00 76.25 111 TYR A CA 1
ATOM 874 C C . TYR A 1 111 ? -57.714 -17.745 117.829 1.00 76.25 111 TYR A C 1
ATOM 876 O O . TYR A 1 111 ? -57.417 -17.278 116.731 1.00 76.25 111 TYR A O 1
ATOM 884 N N . LEU A 1 112 ? -56.952 -17.545 118.907 1.00 80.81 112 LEU A N 1
ATOM 885 C CA . LEU A 1 112 ? -55.698 -16.782 118.883 1.00 80.81 112 LEU A CA 1
ATOM 886 C C . LEU A 1 112 ? -54.617 -17.472 118.039 1.00 80.81 112 LEU A C 1
ATOM 888 O O . LEU A 1 112 ? -53.870 -16.813 117.323 1.00 80.81 112 LEU A O 1
ATOM 892 N N . THR A 1 113 ? -54.562 -18.802 118.077 1.00 82.00 113 THR A N 1
ATOM 893 C CA . THR A 1 113 ? -53.598 -19.596 117.303 1.00 82.00 113 THR A CA 1
ATOM 894 C C . THR A 1 113 ? -53.965 -19.593 115.819 1.00 82.00 113 THR A C 1
ATOM 896 O O . THR A 1 113 ? -53.105 -19.394 114.967 1.00 82.00 113 THR A O 1
ATOM 899 N N . SER A 1 114 ? -55.255 -19.742 115.505 1.00 81.62 114 SER A N 1
ATOM 900 C CA . SER A 1 114 ? -55.789 -19.649 114.144 1.00 81.62 114 SER A CA 1
ATOM 901 C C . SER A 1 114 ? -55.623 -18.243 113.560 1.00 81.62 114 SER A C 1
ATOM 903 O O . SER A 1 114 ? -55.180 -18.099 112.425 1.00 81.62 114 SER A O 1
ATOM 905 N N . THR A 1 115 ? -55.884 -17.191 114.344 1.00 84.12 115 THR A N 1
ATOM 906 C CA . THR A 1 115 ? -55.655 -15.801 113.907 1.00 84.12 115 THR A CA 1
ATOM 907 C C . THR A 1 115 ? -54.173 -15.478 113.737 1.00 84.12 115 THR A C 1
ATOM 909 O O . THR A 1 115 ? -53.830 -14.773 112.791 1.00 84.12 115 THR A O 1
ATOM 912 N N . ALA A 1 116 ? -53.281 -16.021 114.572 1.00 81.62 116 ALA A N 1
ATOM 913 C CA . ALA A 1 116 ? -51.836 -15.894 114.381 1.00 81.62 116 ALA A CA 1
ATOM 914 C C . ALA A 1 116 ? -51.352 -16.613 113.108 1.00 81.62 116 ALA A C 1
ATOM 916 O O . ALA A 1 116 ? -50.624 -16.018 112.318 1.00 81.62 116 ALA A O 1
ATOM 917 N N . TYR A 1 117 ? -51.815 -17.844 112.866 1.00 85.75 117 TYR A N 1
ATOM 918 C CA . TYR A 1 117 ? -51.508 -18.605 111.650 1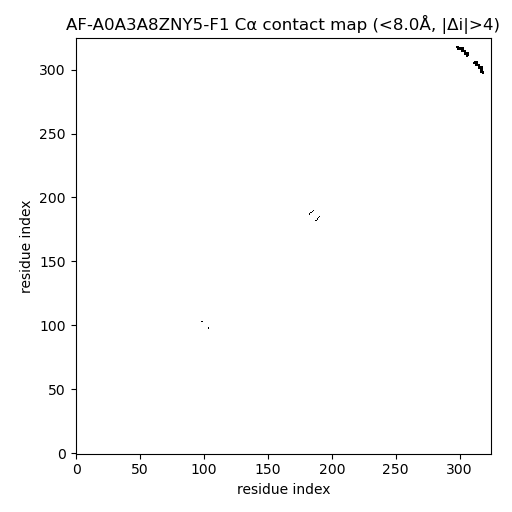.00 85.75 117 TYR A CA 1
ATOM 919 C C . TYR A 1 117 ? -52.044 -17.922 110.386 1.00 85.75 117 TYR A C 1
ATOM 921 O O . TYR A 1 117 ? -51.349 -17.817 109.377 1.00 85.75 117 TYR A O 1
ATOM 929 N N . LEU A 1 118 ? -53.280 -17.417 110.437 1.00 86.75 118 LEU A N 1
ATOM 930 C CA . LEU A 1 118 ? -53.882 -16.690 109.324 1.00 86.75 118 LEU A CA 1
ATOM 931 C C . LEU A 1 118 ? -53.121 -15.390 109.048 1.00 86.75 118 LEU A C 1
ATOM 933 O O . LEU A 1 118 ? -52.882 -15.067 107.890 1.00 86.75 118 LEU A O 1
ATOM 937 N N . LYS A 1 119 ? -52.697 -14.674 110.096 1.00 89.06 119 LYS A N 1
ATOM 938 C CA . LYS A 1 119 ? -51.858 -13.478 109.968 1.00 89.06 119 LYS A CA 1
ATOM 939 C C . LYS A 1 119 ? -50.531 -13.799 109.279 1.00 89.06 119 LYS A C 1
ATOM 941 O O . LYS A 1 119 ? -50.183 -13.109 108.330 1.00 89.06 119 LYS A O 1
ATOM 946 N N . GLU A 1 120 ? -49.842 -14.855 109.704 1.00 90.69 120 GLU A N 1
ATOM 947 C CA . GLU A 1 120 ? -48.593 -15.317 109.084 1.00 90.69 120 GLU A CA 1
ATOM 948 C C . GLU A 1 120 ? -48.798 -15.679 107.605 1.00 90.69 120 GLU A C 1
ATOM 950 O O . GLU A 1 120 ? -48.039 -15.235 106.747 1.00 90.69 120 GLU A O 1
ATOM 955 N N . LYS A 1 121 ? -49.878 -16.399 107.268 1.00 92.00 121 LYS A N 1
ATOM 956 C CA . LYS A 1 121 ? -50.205 -16.736 105.872 1.00 92.00 121 LYS A CA 1
ATOM 957 C C . LYS A 1 121 ? -50.572 -15.524 105.023 1.00 92.00 121 LYS A C 1
ATOM 959 O O . LYS A 1 121 ? -50.201 -15.474 103.853 1.00 92.00 121 LYS A O 1
ATOM 964 N N . VAL A 1 122 ? -51.283 -14.551 105.587 1.00 91.75 122 VAL A N 1
ATOM 965 C CA . VAL A 1 122 ? -51.581 -13.278 104.914 1.00 91.75 122 VAL A CA 1
ATOM 966 C C . VAL A 1 122 ? -50.299 -12.477 104.690 1.00 91.75 122 VAL A C 1
ATOM 968 O O . VAL A 1 122 ? -50.144 -11.876 103.633 1.00 91.75 122 VAL A O 1
ATOM 971 N N . GLU A 1 123 ? -49.359 -12.503 105.633 1.00 91.88 123 GLU A N 1
ATOM 972 C CA . GLU A 1 123 ? -48.062 -11.827 105.525 1.00 91.88 123 GLU A CA 1
ATOM 973 C C . GLU A 1 123 ? -47.148 -12.504 104.484 1.00 91.88 123 GLU A C 1
ATOM 975 O O . GLU A 1 123 ? -46.557 -11.823 103.647 1.00 91.88 123 GLU A O 1
ATOM 980 N N . GLU A 1 124 ? -47.112 -13.840 104.434 1.00 91.19 124 GLU A N 1
ATOM 981 C CA . GLU A 1 124 ? -46.463 -14.604 103.355 1.00 91.19 124 GLU A CA 1
ATOM 982 C C . GLU A 1 124 ? -47.094 -14.317 101.982 1.00 91.19 124 GLU A C 1
ATOM 984 O O . GLU A 1 124 ? -46.380 -14.097 100.999 1.00 91.19 124 GLU A O 1
ATOM 989 N N . LEU A 1 125 ? -48.429 -14.283 101.894 1.00 92.44 125 LEU A N 1
ATOM 990 C CA . LEU A 1 125 ? -49.139 -13.949 100.657 1.00 92.44 125 LEU A CA 1
ATOM 991 C C . LEU A 1 125 ? -48.835 -12.511 100.219 1.00 92.44 125 LEU A C 1
ATOM 993 O O . LEU A 1 125 ? -48.588 -12.260 99.045 1.00 92.44 125 LEU A O 1
ATOM 997 N N . PHE A 1 126 ? -48.811 -11.564 101.155 1.00 90.44 126 PHE A N 1
ATOM 998 C CA . PHE A 1 126 ? -48.486 -10.172 100.866 1.00 90.44 126 PHE A CA 1
ATOM 999 C C . PHE A 1 126 ? -47.042 -10.025 100.368 1.00 90.44 126 PHE A C 1
ATOM 1001 O O . PHE A 1 126 ? -46.794 -9.346 99.370 1.00 90.44 126 PHE A O 1
ATOM 1008 N N . ASN A 1 127 ? -46.094 -10.723 100.998 1.00 93.50 127 ASN A N 1
ATOM 1009 C CA . ASN A 1 127 ? -44.693 -10.731 100.579 1.00 93.50 127 ASN A CA 1
ATOM 1010 C C . ASN A 1 127 ? -44.506 -11.372 99.197 1.00 93.50 127 ASN A C 1
ATOM 1012 O O . ASN A 1 127 ? -43.810 -10.812 98.351 1.00 93.50 127 ASN A O 1
ATOM 1016 N N . THR A 1 128 ? -45.157 -12.507 98.932 1.00 93.75 128 THR A N 1
ATOM 1017 C CA . THR A 1 128 ? -45.112 -13.157 97.610 1.00 93.75 128 THR A CA 1
ATOM 1018 C C . THR A 1 128 ? -45.798 -12.313 96.539 1.00 93.75 128 THR A C 1
ATOM 1020 O O . THR A 1 128 ? -45.267 -12.189 95.440 1.00 93.75 128 THR A O 1
ATOM 1023 N N . MET A 1 129 ? -46.919 -11.658 96.851 1.00 92.00 129 MET A N 1
ATOM 1024 C CA . MET A 1 129 ? -47.586 -10.740 95.927 1.00 92.00 129 MET A CA 1
ATOM 1025 C C . MET A 1 129 ? -46.729 -9.508 95.626 1.00 92.00 129 MET A C 1
ATOM 1027 O O . MET A 1 129 ? -46.678 -9.077 94.478 1.00 92.00 129 MET A O 1
ATOM 1031 N N . THR A 1 130 ? -45.998 -8.995 96.618 1.00 92.94 130 THR A N 1
ATOM 1032 C CA . THR A 1 130 ? -45.034 -7.901 96.426 1.00 92.94 130 THR A CA 1
ATOM 1033 C C . THR A 1 130 ? -43.878 -8.342 95.524 1.00 92.94 130 THR A C 1
ATOM 1035 O O . THR A 1 130 ? -43.558 -7.652 94.561 1.00 92.94 130 THR A O 1
ATOM 1038 N N . GLN A 1 131 ? -43.310 -9.533 95.755 1.00 92.62 131 GLN A N 1
ATOM 1039 C CA . GLN A 1 131 ? -42.267 -10.101 94.889 1.00 92.62 131 GLN A CA 1
ATOM 1040 C C . GLN A 1 131 ? -42.756 -10.326 93.455 1.00 92.62 131 GLN A C 1
ATOM 1042 O O . GLN A 1 131 ? -42.042 -10.006 92.507 1.00 92.62 131 GLN A O 1
ATOM 1047 N N . VAL A 1 132 ? -43.974 -10.847 93.282 1.00 93.81 132 VAL A N 1
ATOM 1048 C CA . VAL A 1 132 ? -44.586 -11.014 91.958 1.00 93.81 132 VAL A CA 1
ATOM 1049 C C . VAL A 1 132 ? -44.805 -9.658 91.299 1.00 93.81 132 VAL A C 1
ATOM 1051 O O . VAL A 1 132 ? -44.510 -9.518 90.119 1.00 93.81 132 VAL A O 1
ATOM 1054 N N . GLN A 1 133 ? -45.284 -8.655 92.038 1.00 93.25 133 GLN A N 1
ATOM 1055 C CA . GLN A 1 133 ? -45.504 -7.310 91.511 1.00 93.25 133 GLN A CA 1
ATOM 1056 C C . GLN A 1 133 ? -44.195 -6.655 91.055 1.00 93.25 133 GLN A C 1
ATOM 1058 O O . GLN A 1 133 ? -44.164 -6.047 89.986 1.00 93.25 133 GLN A O 1
ATOM 1063 N N . ASP A 1 134 ? -43.122 -6.777 91.833 1.00 94.44 134 ASP A N 1
ATOM 1064 C CA . ASP A 1 134 ? -41.822 -6.214 91.471 1.00 94.44 134 ASP A CA 1
ATOM 1065 C C . ASP A 1 134 ? -41.168 -6.985 90.318 1.00 94.44 134 ASP A C 1
ATOM 1067 O O . ASP A 1 134 ? -40.668 -6.360 89.383 1.00 94.44 134 ASP A O 1
ATOM 1071 N N . GLY A 1 135 ? -41.289 -8.317 90.302 1.00 93.81 135 GLY A N 1
ATOM 1072 C CA . GLY A 1 135 ? -40.881 -9.136 89.160 1.00 93.81 135 GLY A CA 1
ATOM 1073 C C . GLY A 1 135 ? -41.664 -8.805 87.884 1.00 93.81 135 GLY A C 1
ATOM 1074 O O . GLY A 1 135 ? -41.083 -8.762 86.804 1.00 93.81 135 GLY A O 1
ATOM 1075 N N . LEU A 1 136 ? -42.964 -8.496 87.986 1.00 93.62 136 LEU A N 1
ATOM 1076 C CA . LEU A 1 136 ? -43.770 -8.073 86.835 1.00 93.62 136 LEU A CA 1
ATOM 1077 C C . LEU A 1 136 ? -43.284 -6.734 86.267 1.00 93.62 136 LEU A C 1
ATOM 1079 O O . LEU A 1 136 ? -43.206 -6.592 85.051 1.00 93.62 136 LEU A O 1
ATOM 1083 N N . LYS A 1 137 ? -42.934 -5.771 87.134 1.00 95.06 137 LYS A N 1
ATOM 1084 C CA . LYS A 1 137 ? -42.373 -4.473 86.713 1.00 95.06 137 LYS A CA 1
ATOM 1085 C C . LYS A 1 137 ? -41.015 -4.636 86.034 1.00 95.06 137 LYS A C 1
ATOM 1087 O O . LYS A 1 137 ? -40.724 -3.921 85.080 1.00 95.06 137 LYS A O 1
ATOM 1092 N N . GLU A 1 138 ? -40.182 -5.548 86.531 1.00 95.50 138 GLU A N 1
ATOM 1093 C CA . GLU A 1 138 ? -38.883 -5.857 85.927 1.00 95.50 138 GLU A CA 1
ATOM 1094 C C . GLU A 1 138 ? -39.059 -6.480 84.537 1.00 95.50 138 GLU A C 1
ATOM 1096 O O . GLU A 1 138 ? -38.499 -5.974 83.568 1.00 95.50 138 GLU A O 1
ATOM 1101 N N . VAL A 1 139 ? -39.941 -7.477 84.402 1.00 94.62 139 VAL A N 1
ATOM 1102 C CA . VAL A 1 139 ? -40.277 -8.082 83.102 1.00 94.62 139 VAL A CA 1
ATOM 1103 C C . VAL A 1 139 ? -40.876 -7.057 82.137 1.00 94.62 139 VAL A C 1
ATOM 1105 O O . VAL A 1 139 ? -40.534 -7.058 80.956 1.00 94.62 139 VAL A O 1
ATOM 1108 N N . GLU A 1 140 ? -41.753 -6.167 82.608 1.00 93.81 140 GLU A N 1
ATOM 1109 C CA . GLU A 1 140 ? -42.319 -5.093 81.784 1.00 93.81 140 GLU A CA 1
ATOM 1110 C C . GLU A 1 140 ? -41.222 -4.158 81.257 1.00 93.81 140 GLU A C 1
ATOM 1112 O O . GLU A 1 140 ? -41.218 -3.806 80.074 1.00 93.81 140 GLU A O 1
ATOM 1117 N N . LYS A 1 141 ? -40.260 -3.797 82.111 1.00 95.62 141 LYS A N 1
ATOM 1118 C CA . LYS A 1 141 ? -39.113 -2.974 81.725 1.00 95.62 141 LYS A CA 1
ATOM 1119 C C . LYS A 1 141 ? -38.236 -3.680 80.688 1.00 95.62 141 LYS A C 1
ATOM 1121 O O . LYS A 1 141 ? -37.925 -3.071 79.664 1.00 95.62 141 LYS A O 1
ATOM 1126 N N . ASP A 1 142 ? -37.895 -4.947 80.912 1.00 95.25 142 ASP A N 1
ATOM 1127 C CA . ASP A 1 142 ? -37.093 -5.748 79.980 1.00 95.25 142 ASP A CA 1
ATOM 1128 C C . ASP A 1 142 ? -37.782 -5.876 78.615 1.00 95.25 142 ASP A C 1
ATOM 1130 O O . ASP A 1 142 ? -37.144 -5.713 77.573 1.00 95.25 142 ASP A O 1
ATOM 1134 N N . TYR A 1 143 ? -39.104 -6.090 78.600 1.00 94.62 143 TYR A N 1
ATOM 1135 C CA . TYR A 1 143 ? -39.891 -6.113 77.365 1.00 94.62 143 TYR A CA 1
ATOM 1136 C C . TYR A 1 143 ? -39.872 -4.767 76.636 1.00 94.62 143 TYR A C 1
ATOM 1138 O O . TYR A 1 143 ? -39.705 -4.742 75.418 1.00 94.62 143 TYR A O 1
ATOM 1146 N N . GLN A 1 144 ? -40.013 -3.646 77.349 1.00 94.81 144 GLN A N 1
ATOM 1147 C CA . GLN A 1 144 ? -39.939 -2.315 76.737 1.00 94.81 144 GLN A CA 1
ATOM 1148 C C . GLN A 1 144 ? -38.546 -2.012 76.171 1.00 94.81 144 GLN A C 1
ATOM 1150 O O . GLN A 1 144 ? -38.429 -1.375 75.121 1.00 94.81 144 GLN A O 1
ATOM 1155 N N . GLU A 1 145 ? -37.480 -2.433 76.854 1.00 95.38 145 GLU A N 1
ATOM 1156 C CA . GLU A 1 145 ? -36.108 -2.287 76.360 1.00 95.38 145 GLU A CA 1
ATOM 1157 C C . GLU A 1 145 ? -35.860 -3.162 75.125 1.00 95.38 145 GLU A C 1
ATOM 1159 O O . GLU A 1 145 ? -35.322 -2.672 74.126 1.00 95.38 145 GLU A O 1
ATOM 1164 N N . ALA A 1 146 ? -36.322 -4.415 75.147 1.00 94.25 146 ALA A N 1
ATOM 1165 C CA . ALA A 1 146 ? -36.247 -5.322 74.007 1.00 94.25 146 ALA A CA 1
ATOM 1166 C C . ALA A 1 146 ? -37.039 -4.799 72.797 1.00 94.25 146 ALA A C 1
ATOM 1168 O O . ALA A 1 146 ? -36.528 -4.829 71.677 1.00 94.25 146 ALA A O 1
ATOM 1169 N N . ASP A 1 147 ? -38.243 -4.261 73.007 1.00 95.12 147 ASP A N 1
ATOM 1170 C CA . ASP A 1 147 ? -39.064 -3.696 71.933 1.00 95.12 147 ASP A CA 1
ATOM 1171 C C . ASP A 1 147 ? -38.418 -2.446 71.316 1.00 95.12 147 ASP A C 1
ATOM 1173 O O . ASP A 1 147 ? -38.331 -2.333 70.091 1.00 95.12 147 ASP A O 1
ATOM 1177 N N . LYS A 1 148 ? -37.839 -1.556 72.139 1.00 95.75 148 LYS A N 1
ATOM 1178 C CA . LYS A 1 148 ? -37.042 -0.409 71.659 1.00 95.75 148 LYS A CA 1
ATOM 1179 C C . LYS A 1 148 ? -35.825 -0.855 70.845 1.00 95.75 148 LYS A C 1
ATOM 1181 O O . LYS A 1 148 ? -35.538 -0.272 69.792 1.00 95.75 148 LYS A O 1
ATOM 1186 N N . ALA A 1 149 ? -35.108 -1.879 71.311 1.00 95.62 149 ALA A N 1
ATOM 1187 C CA . ALA A 1 149 ? -33.964 -2.436 70.595 1.00 95.62 149 ALA A CA 1
ATOM 1188 C C . ALA A 1 149 ? -34.394 -3.043 69.251 1.00 95.62 149 ALA A C 1
ATOM 1190 O O . ALA A 1 149 ? -33.769 -2.772 68.223 1.00 95.62 149 ALA A O 1
ATOM 1191 N N . MET A 1 150 ? -35.501 -3.790 69.236 1.00 96.31 150 MET A N 1
ATOM 1192 C CA . MET A 1 150 ? -36.057 -4.388 68.025 1.00 96.31 150 MET A CA 1
ATOM 1193 C C . MET A 1 150 ? -36.538 -3.319 67.038 1.00 96.31 150 MET A C 1
ATOM 1195 O O . MET A 1 150 ? -36.213 -3.394 65.855 1.00 96.31 150 MET A O 1
ATOM 1199 N N . HIS A 1 151 ? -37.218 -2.271 67.513 1.00 96.12 151 HIS A N 1
ATOM 1200 C CA . HIS A 1 151 ? -37.590 -1.115 66.694 1.00 96.12 151 HIS A CA 1
ATOM 1201 C C . HIS A 1 151 ? -36.368 -0.458 66.047 1.00 96.12 151 HIS A C 1
ATOM 1203 O O . HIS A 1 151 ? -36.393 -0.156 64.856 1.00 96.12 151 HIS A O 1
ATOM 1209 N N . THR A 1 152 ? -35.279 -0.291 66.801 1.00 96.56 152 THR A N 1
ATOM 1210 C CA . THR A 1 152 ? -34.027 0.293 66.289 1.00 96.56 152 THR A CA 1
ATOM 1211 C C . THR A 1 152 ? -33.377 -0.588 65.217 1.00 96.56 152 THR A C 1
ATOM 1213 O O . THR A 1 152 ? -32.877 -0.090 64.207 1.00 96.56 152 THR A O 1
ATOM 1216 N N . GLN A 1 153 ? -33.405 -1.910 65.392 1.00 97.44 153 GLN A N 1
ATOM 1217 C CA . GLN A 1 153 ? -32.914 -2.840 64.371 1.00 97.44 153 GLN A CA 1
ATOM 1218 C C . GLN A 1 153 ? -33.790 -2.810 63.114 1.00 97.44 153 GLN A C 1
ATOM 1220 O O . GLN A 1 153 ? -33.259 -2.773 62.007 1.00 97.44 153 GLN A O 1
ATOM 1225 N N . ILE A 1 154 ? -35.117 -2.764 63.267 1.00 97.19 154 ILE A N 1
ATOM 1226 C CA . ILE A 1 154 ? -36.064 -2.691 62.145 1.00 97.19 154 ILE A CA 1
ATOM 1227 C C . ILE A 1 154 ? -35.865 -1.400 61.342 1.00 97.19 154 ILE A C 1
ATOM 1229 O O . ILE A 1 154 ? -35.858 -1.444 60.111 1.00 97.19 154 ILE A O 1
ATOM 1233 N N . THR A 1 155 ? -35.679 -0.254 62.003 1.00 96.69 155 THR A N 1
ATOM 1234 C CA . THR A 1 155 ? -35.437 1.020 61.305 1.00 96.69 155 THR A CA 1
ATOM 1235 C C . THR A 1 155 ? -34.093 1.024 60.582 1.00 96.69 155 THR A C 1
ATOM 1237 O O . THR A 1 155 ? -34.031 1.468 59.435 1.00 96.69 155 THR A O 1
ATOM 1240 N N . THR A 1 156 ? -33.049 0.465 61.200 1.00 97.56 156 THR A N 1
ATOM 1241 C CA . THR A 1 156 ? -31.723 0.318 60.575 1.00 97.56 156 THR A CA 1
ATOM 1242 C C . THR A 1 156 ? -31.794 -0.589 59.347 1.00 97.56 156 THR A C 1
ATOM 1244 O O . THR A 1 156 ? -31.369 -0.194 58.263 1.00 97.56 156 THR A O 1
ATOM 1247 N N . LEU A 1 157 ? -32.418 -1.764 59.478 1.00 97.56 157 LEU A N 1
ATOM 1248 C CA . LEU A 1 157 ? -32.580 -2.715 58.378 1.00 97.56 157 LEU A CA 1
ATOM 1249 C C . LEU A 1 157 ? -33.388 -2.106 57.227 1.00 97.56 157 LEU A C 1
ATOM 1251 O O . LEU A 1 157 ? -33.053 -2.300 56.062 1.00 97.56 157 LEU A O 1
ATOM 1255 N N . ARG A 1 158 ? -34.432 -1.327 57.535 1.00 96.88 158 ARG A N 1
ATOM 1256 C CA . ARG A 1 158 ? -35.211 -0.609 56.519 1.00 96.88 158 ARG A CA 1
ATOM 1257 C C . ARG A 1 158 ? -34.340 0.373 55.736 1.00 96.88 158 ARG A C 1
ATOM 1259 O O . ARG A 1 158 ? -34.406 0.389 54.512 1.00 96.88 158 ARG A O 1
ATOM 1266 N N . GLN A 1 159 ? -33.503 1.143 56.427 1.00 97.31 159 GLN A N 1
ATOM 1267 C CA . GLN A 1 159 ? -32.590 2.086 55.785 1.00 97.31 159 GLN A CA 1
ATOM 1268 C C . GLN A 1 159 ? -31.541 1.371 54.918 1.00 97.31 159 GLN A C 1
ATOM 1270 O O . GLN A 1 159 ? -31.239 1.822 53.813 1.00 97.31 159 GLN A O 1
ATOM 1275 N N . GLU A 1 160 ? -31.008 0.238 55.379 1.00 97.69 160 GLU A N 1
ATOM 1276 C CA . GLU A 1 160 ? -30.098 -0.596 54.587 1.00 97.69 160 GLU A CA 1
ATOM 1277 C C . GLU A 1 160 ? -30.776 -1.158 53.332 1.00 97.69 160 GLU A C 1
ATOM 1279 O O . GLU A 1 160 ? -30.199 -1.098 52.246 1.00 97.69 160 GLU A O 1
ATOM 1284 N N . VAL A 1 161 ? -32.017 -1.645 53.448 1.00 97.69 161 VAL A N 1
ATOM 1285 C CA . VAL A 1 161 ? -32.810 -2.119 52.303 1.00 97.69 161 VAL A CA 1
ATOM 1286 C C . VAL A 1 161 ? -33.048 -0.991 51.298 1.00 97.69 161 VAL A C 1
ATOM 1288 O O . VAL A 1 161 ? -32.845 -1.203 50.102 1.00 97.69 161 VAL A O 1
ATOM 1291 N N . ASP A 1 162 ? -33.405 0.211 51.756 1.00 97.69 162 ASP A N 1
ATOM 1292 C CA . ASP A 1 162 ? -33.596 1.374 50.880 1.00 97.69 162 ASP A CA 1
ATOM 1293 C C . ASP A 1 162 ? -32.296 1.737 50.134 1.00 97.69 162 ASP A C 1
ATOM 1295 O O . ASP A 1 162 ? -32.314 1.973 48.920 1.00 97.69 162 ASP A O 1
ATOM 1299 N N . ASN A 1 163 ? -31.149 1.689 50.822 1.00 97.81 163 ASN A N 1
ATOM 1300 C CA . ASN A 1 163 ? -29.832 1.903 50.214 1.00 97.81 163 ASN A CA 1
ATOM 1301 C C . ASN A 1 163 ? -29.491 0.828 49.169 1.00 97.81 163 ASN A C 1
ATOM 1303 O O . ASN A 1 163 ? -29.009 1.150 48.079 1.00 97.81 163 ASN A O 1
ATOM 1307 N N . ILE A 1 164 ? -29.768 -0.446 49.464 1.00 97.50 164 ILE A N 1
ATOM 1308 C CA . ILE A 1 164 ? -29.555 -1.549 48.517 1.00 97.50 164 ILE A CA 1
ATOM 1309 C C . ILE A 1 164 ? -30.430 -1.351 47.278 1.00 97.50 164 ILE A C 1
ATOM 1311 O O . ILE A 1 164 ? -29.926 -1.447 46.158 1.00 97.50 164 ILE A O 1
ATOM 1315 N N . VAL A 1 165 ? -31.709 -1.007 47.447 1.00 97.56 165 VAL A N 1
ATOM 1316 C CA . VAL A 1 165 ? -32.628 -0.747 46.328 1.00 97.56 165 VAL A CA 1
ATOM 1317 C C . VAL A 1 165 ? -32.131 0.409 45.456 1.00 97.56 165 VAL A C 1
ATOM 1319 O O . VAL A 1 165 ? -32.185 0.309 44.228 1.00 97.56 165 VAL A O 1
ATOM 1322 N N . LEU A 1 166 ? -31.610 1.482 46.057 1.00 96.88 166 LEU A N 1
ATOM 1323 C CA . LEU A 1 166 ? -30.996 2.588 45.315 1.00 96.88 166 LEU A CA 1
ATOM 1324 C C . LEU A 1 166 ? -29.769 2.129 44.516 1.00 96.88 166 LEU A C 1
ATOM 1326 O O . LEU A 1 166 ? -29.694 2.392 43.315 1.00 96.88 166 LEU A O 1
ATOM 1330 N N . SER A 1 167 ? -28.854 1.384 45.142 1.00 97.44 167 SER A N 1
ATOM 1331 C CA . SER A 1 167 ? -27.658 0.858 44.465 1.00 97.44 167 SER A CA 1
ATOM 1332 C C . SER A 1 167 ? -28.002 -0.091 43.307 1.00 97.44 167 SER A C 1
ATOM 1334 O O . SER A 1 167 ? -27.352 -0.085 42.257 1.00 97.44 167 SER A O 1
ATOM 1336 N N . LEU A 1 168 ? -29.074 -0.875 43.460 1.00 96.94 168 LEU A N 1
ATOM 1337 C CA . LEU A 1 168 ? -29.550 -1.805 42.444 1.00 96.94 168 LEU A CA 1
ATOM 1338 C C . LEU A 1 168 ? -30.147 -1.056 41.247 1.00 96.94 168 LEU A C 1
ATOM 1340 O O . LEU A 1 168 ? -29.859 -1.411 40.105 1.00 96.94 168 LEU A O 1
ATOM 1344 N N . LYS A 1 169 ? -30.897 0.028 41.496 1.00 96.69 169 LYS A N 1
ATOM 1345 C CA . LYS A 1 169 ? -31.381 0.930 40.438 1.00 96.69 169 LYS A CA 1
ATOM 1346 C C . LYS A 1 169 ? -30.227 1.578 39.676 1.00 96.69 169 LYS A C 1
ATOM 1348 O O . LYS A 1 169 ? -30.249 1.589 38.450 1.00 96.69 169 LYS A O 1
ATOM 1353 N N . GLU A 1 170 ? -29.207 2.072 40.374 1.00 97.50 170 GLU A N 1
ATOM 1354 C CA . GLU A 1 170 ? -28.030 2.665 39.724 1.00 97.50 170 GLU A CA 1
ATOM 1355 C C . GLU A 1 170 ? -27.291 1.636 38.852 1.00 97.50 170 GLU A C 1
ATOM 1357 O O . GLU A 1 170 ? -26.909 1.920 37.716 1.00 97.50 170 GLU A O 1
ATOM 1362 N N . THR A 1 171 ? -27.137 0.412 39.356 1.00 96.50 171 THR A N 1
ATOM 1363 C CA . THR A 1 171 ? -26.499 -0.681 38.611 1.00 96.50 171 THR A CA 1
ATOM 1364 C C . THR A 1 171 ? -27.315 -1.077 37.380 1.00 96.50 171 THR A C 1
ATOM 1366 O O . THR A 1 171 ? -26.742 -1.325 36.321 1.00 96.50 171 THR A O 1
ATOM 1369 N N . GLN A 1 172 ? -28.647 -1.090 37.482 1.00 96.19 172 GLN A N 1
ATOM 1370 C CA . GLN A 1 172 ? -29.538 -1.356 36.353 1.00 96.19 172 GLN A CA 1
ATOM 1371 C C . GLN A 1 172 ? -29.394 -0.300 35.248 1.00 96.19 172 GLN A C 1
ATOM 1373 O O . GLN A 1 172 ? -29.353 -0.656 34.069 1.00 96.19 172 GLN A O 1
ATOM 1378 N N . VAL A 1 173 ? -29.276 0.981 35.614 1.00 97.56 173 VAL A N 1
ATOM 1379 C CA . VAL A 1 173 ? -29.024 2.061 34.645 1.00 97.56 173 VAL A CA 1
ATOM 1380 C C . VAL A 1 173 ? -27.687 1.833 33.940 1.00 97.56 173 VAL A C 1
ATOM 1382 O O . VAL A 1 173 ? -27.662 1.734 32.719 1.00 97.56 173 VAL A O 1
ATOM 1385 N N . LYS A 1 174 ? -26.601 1.603 34.693 1.00 97.69 174 LYS A N 1
ATOM 1386 C CA . LYS A 1 174 ? -25.272 1.326 34.113 1.00 97.69 174 LYS A CA 1
ATOM 1387 C C . LYS A 1 174 ? -25.265 0.110 33.183 1.00 97.69 174 LYS A C 1
ATOM 1389 O O . LYS A 1 174 ? -24.559 0.111 32.179 1.00 97.69 174 LYS A O 1
ATOM 1394 N N . LEU A 1 175 ? -26.028 -0.935 33.512 1.00 96.81 175 LEU A N 1
ATOM 1395 C CA . LEU A 1 175 ? -26.154 -2.124 32.667 1.00 96.81 175 LEU A CA 1
ATOM 1396 C C . LEU A 1 175 ? -26.886 -1.814 31.354 1.00 96.81 175 LEU A C 1
ATOM 1398 O O . LEU A 1 175 ? -26.527 -2.359 30.311 1.00 96.81 175 LEU A O 1
ATOM 1402 N N . THR A 1 176 ? -27.888 -0.936 31.408 1.00 97.19 176 THR A N 1
ATOM 1403 C CA . THR A 1 176 ? -28.628 -0.479 30.226 1.00 97.19 176 THR A CA 1
ATOM 1404 C C . THR A 1 176 ? -27.716 0.355 29.326 1.00 97.19 176 THR A C 1
ATOM 1406 O O . THR A 1 176 ? -27.547 0.008 28.162 1.00 97.19 176 THR A O 1
ATOM 1409 N N . ASP A 1 177 ? -27.005 1.337 29.888 1.00 97.69 177 ASP A N 1
ATOM 1410 C CA . ASP A 1 177 ? -26.048 2.165 29.140 1.00 97.69 177 ASP A CA 1
ATOM 1411 C C . ASP A 1 177 ? -24.946 1.316 28.483 1.00 97.69 177 ASP A C 1
ATOM 1413 O O . ASP A 1 177 ? -24.574 1.523 27.327 1.00 97.69 177 ASP A O 1
ATOM 1417 N N . LEU A 1 178 ? -24.417 0.321 29.208 1.00 97.19 178 LEU A N 1
ATOM 1418 C CA . LEU A 1 178 ? -23.410 -0.586 28.660 1.00 97.19 178 LEU A CA 1
ATOM 1419 C C . LEU A 1 178 ? -23.979 -1.448 27.527 1.00 97.19 178 LEU A C 1
ATOM 1421 O O . LEU A 1 178 ? -23.276 -1.705 26.551 1.00 97.19 178 LEU A O 1
ATOM 1425 N N . THR A 1 179 ? -25.236 -1.879 27.645 1.00 97.38 179 THR A N 1
ATOM 1426 C CA . THR A 1 179 ? -25.929 -2.627 26.588 1.00 97.38 179 THR A CA 1
ATOM 1427 C C . THR A 1 179 ? -26.046 -1.783 25.323 1.00 97.38 179 THR A C 1
ATOM 1429 O O . THR A 1 179 ? -25.702 -2.273 24.248 1.00 97.38 179 THR A O 1
ATOM 1432 N N . ASP A 1 180 ? -26.412 -0.507 25.450 1.00 97.38 180 ASP A N 1
ATOM 1433 C CA . ASP A 1 180 ? -26.497 0.421 24.319 1.00 97.38 180 ASP A CA 1
ATOM 1434 C C . ASP A 1 180 ? -25.126 0.624 23.652 1.00 97.38 180 ASP A C 1
ATOM 1436 O O . ASP A 1 180 ? -24.998 0.552 22.427 1.00 97.38 180 ASP A O 1
ATOM 1440 N N . VAL A 1 181 ? -24.063 0.803 24.447 1.00 97.62 181 VAL A N 1
ATOM 1441 C CA . VAL A 1 181 ? -22.690 0.930 23.925 1.00 97.62 181 VAL A CA 1
ATOM 1442 C C . VAL A 1 181 ? -22.256 -0.332 23.178 1.00 97.62 181 VAL A C 1
ATOM 1444 O O . VAL A 1 181 ? -21.683 -0.234 22.089 1.00 97.62 181 VAL A O 1
ATOM 1447 N N . VAL A 1 182 ? -22.519 -1.514 23.741 1.00 97.19 182 VAL A N 1
ATOM 1448 C CA . VAL A 1 182 ? -22.201 -2.793 23.091 1.00 97.19 182 VAL A CA 1
ATOM 1449 C C . VAL A 1 182 ? -22.992 -2.944 21.797 1.00 97.19 182 VAL A C 1
ATOM 1451 O O . VAL A 1 182 ? -22.415 -3.349 20.790 1.00 97.19 182 VAL A O 1
ATOM 1454 N N . GLN A 1 183 ? -24.266 -2.551 21.784 1.00 96.50 183 GLN A N 1
ATOM 1455 C CA . GLN A 1 183 ? -25.096 -2.598 20.587 1.00 96.50 183 GLN A CA 1
ATOM 1456 C C . GLN A 1 183 ? -24.543 -1.697 19.474 1.00 96.50 183 GLN A C 1
ATOM 1458 O O . GLN A 1 183 ? -24.445 -2.143 18.334 1.00 96.50 183 GLN A O 1
ATOM 1463 N N . VAL A 1 184 ? -24.104 -0.473 19.789 1.00 97.62 184 VAL A N 1
ATOM 1464 C CA . VAL A 1 184 ? -23.449 0.421 18.811 1.00 97.62 184 VAL A CA 1
ATOM 1465 C C . VAL A 1 184 ? -22.144 -0.185 18.287 1.00 97.62 184 VAL A C 1
ATOM 1467 O O . VAL A 1 184 ? -21.844 -0.114 17.093 1.00 97.62 184 VAL A O 1
ATOM 1470 N N . ILE A 1 185 ? -21.341 -0.796 19.162 1.00 96.75 185 ILE A N 1
ATOM 1471 C CA . ILE A 1 185 ? -20.097 -1.450 18.743 1.00 96.75 185 ILE A CA 1
ATOM 1472 C C . ILE A 1 185 ? -20.392 -2.607 17.780 1.00 96.75 185 ILE A C 1
ATOM 1474 O O . ILE A 1 185 ? -19.756 -2.687 16.729 1.00 96.75 185 ILE A O 1
ATOM 1478 N N . ASP A 1 186 ? -21.346 -3.470 18.123 1.00 96.69 186 ASP A N 1
ATOM 1479 C CA . ASP A 1 186 ? -21.663 -4.685 17.371 1.00 96.69 186 ASP A CA 1
ATOM 1480 C C . ASP A 1 186 ? -22.386 -4.396 16.048 1.00 96.69 186 ASP A C 1
ATOM 1482 O O . ASP A 1 186 ? -22.049 -4.971 15.015 1.00 96.69 186 ASP A O 1
ATOM 1486 N N . GLN A 1 187 ? -23.340 -3.461 16.049 1.00 95.31 187 GLN A N 1
ATOM 1487 C CA . GLN A 1 187 ? -24.184 -3.184 14.882 1.00 95.31 187 GLN A CA 1
ATOM 1488 C C . GLN A 1 187 ? -23.571 -2.182 13.905 1.00 95.31 187 GLN A C 1
ATOM 1490 O O . GLN A 1 187 ? -23.880 -2.233 12.716 1.00 95.31 187 GLN A O 1
ATOM 1495 N N . GLU A 1 188 ? -22.720 -1.270 14.376 1.00 96.31 188 GLU A N 1
ATOM 1496 C CA . GLU A 1 188 ? -22.209 -0.179 13.542 1.00 96.31 188 GLU A CA 1
ATOM 1497 C C . GLU A 1 188 ? -20.691 -0.248 13.384 1.00 96.31 188 GLU A C 1
ATOM 1499 O O . GLU A 1 188 ? -20.179 -0.377 12.267 1.00 96.31 188 GLU A O 1
ATOM 1504 N N . LYS A 1 189 ? -19.948 -0.210 14.497 1.00 96.38 189 LYS A N 1
ATOM 1505 C CA . LYS A 1 189 ? -18.486 -0.059 14.434 1.00 96.38 189 LYS A CA 1
ATOM 1506 C C . LYS A 1 189 ? -17.790 -1.297 13.878 1.00 96.38 189 LYS A C 1
ATOM 1508 O O . LYS A 1 189 ? -16.920 -1.160 13.020 1.00 96.38 189 LYS A O 1
ATOM 1513 N N . ILE A 1 190 ? -18.151 -2.493 14.346 1.00 97.12 190 ILE A N 1
ATOM 1514 C CA . ILE A 1 190 ? -17.545 -3.744 13.870 1.00 97.12 190 ILE A CA 1
ATOM 1515 C C . ILE A 1 190 ? -17.803 -3.940 12.363 1.00 97.12 190 ILE A C 1
ATOM 1517 O O . ILE A 1 190 ? -16.825 -4.140 11.637 1.00 97.12 190 ILE A O 1
ATOM 1521 N N . PRO A 1 191 ? -19.043 -3.818 11.846 1.00 97.94 191 PRO A N 1
ATOM 1522 C CA . PRO A 1 191 ? -19.311 -3.925 10.411 1.00 97.94 191 PRO A CA 1
ATOM 1523 C C . PRO A 1 191 ? -18.595 -2.863 9.576 1.00 97.94 191 PRO A C 1
ATOM 1525 O O . PRO A 1 191 ? -18.025 -3.187 8.533 1.00 97.94 191 PRO A O 1
ATOM 1528 N N . MET A 1 192 ? -18.549 -1.612 10.047 1.00 97.25 192 MET A N 1
ATOM 1529 C CA . MET A 1 192 ? -17.823 -0.539 9.363 1.00 97.25 192 MET A CA 1
ATOM 1530 C C . MET A 1 192 ? -16.328 -0.864 9.242 1.00 97.25 192 MET A C 1
ATOM 1532 O O . MET A 1 192 ? -15.751 -0.735 8.161 1.00 97.25 192 MET A O 1
ATOM 1536 N N . ILE A 1 193 ? -15.702 -1.339 10.324 1.00 97.75 193 ILE A N 1
ATOM 1537 C CA . ILE A 1 193 ? -14.294 -1.758 10.312 1.00 97.75 193 ILE A CA 1
ATOM 1538 C C . ILE A 1 193 ? -14.094 -2.943 9.358 1.00 97.75 193 ILE A C 1
ATOM 1540 O O . ILE A 1 193 ? -13.139 -2.950 8.582 1.00 97.75 193 ILE A O 1
ATOM 1544 N N . GLN A 1 194 ? -14.993 -3.931 9.362 1.00 97.12 194 GLN A N 1
ATOM 1545 C CA . GLN A 1 194 ? -14.924 -5.065 8.433 1.00 97.12 194 GLN A CA 1
ATOM 1546 C C . GLN A 1 194 ? -15.011 -4.612 6.969 1.00 97.12 194 GLN A C 1
ATOM 1548 O O . GLN A 1 194 ? -14.238 -5.091 6.136 1.00 97.12 194 GLN A O 1
ATOM 1553 N N . GLN A 1 195 ? -15.889 -3.655 6.659 1.00 98.06 195 GLN A N 1
ATOM 1554 C CA . GLN A 1 195 ? -16.006 -3.074 5.322 1.00 98.06 195 GLN A CA 1
ATOM 1555 C C . GLN A 1 195 ? -14.734 -2.321 4.916 1.00 98.06 195 GLN A C 1
ATOM 1557 O O . GLN A 1 195 ? -14.248 -2.493 3.798 1.00 98.06 195 GLN A O 1
ATOM 1562 N N . GLN A 1 196 ? -14.159 -1.527 5.823 1.00 98.25 196 GLN A N 1
ATOM 1563 C CA . GLN A 1 196 ? -12.888 -0.840 5.577 1.00 98.25 196 GLN A CA 1
ATOM 1564 C C . GLN A 1 196 ? -11.748 -1.833 5.318 1.00 98.25 196 GLN A C 1
ATOM 1566 O O . GLN A 1 196 ? -10.989 -1.657 4.368 1.00 98.25 196 GLN A O 1
ATOM 1571 N N . ILE A 1 197 ? -11.655 -2.912 6.105 1.00 97.44 197 ILE A N 1
ATOM 1572 C CA . ILE A 1 197 ? -10.661 -3.977 5.901 1.00 97.44 197 ILE A CA 1
ATOM 1573 C C . ILE A 1 197 ? -10.850 -4.648 4.535 1.00 97.44 197 ILE A C 1
ATOM 1575 O O . ILE A 1 197 ? -9.863 -4.921 3.852 1.00 97.44 197 ILE A O 1
ATOM 1579 N N . ALA A 1 198 ? -12.093 -4.909 4.120 1.00 98.00 198 ALA A N 1
ATOM 1580 C CA . ALA A 1 198 ? -12.380 -5.473 2.803 1.00 98.00 198 ALA A CA 1
ATOM 1581 C C . ALA A 1 198 ? -11.938 -4.531 1.669 1.00 98.00 198 ALA A C 1
ATOM 1583 O O . ALA A 1 198 ? -11.287 -4.985 0.728 1.00 98.00 198 ALA A O 1
ATOM 1584 N N . GLY A 1 199 ? -12.207 -3.226 1.798 1.00 98.44 199 GLY A N 1
ATOM 1585 C CA . GLY A 1 199 ? -11.737 -2.212 0.848 1.00 98.44 199 GLY A CA 1
ATOM 1586 C C . GLY A 1 199 ? -10.210 -2.173 0.741 1.00 98.44 199 GLY A C 1
ATOM 1587 O O . GLY A 1 199 ? -9.666 -2.273 -0.354 1.00 98.44 199 GLY A O 1
ATOM 1588 N N . ILE A 1 200 ? -9.510 -2.157 1.881 1.00 98.31 200 ILE A N 1
ATOM 1589 C CA . ILE A 1 200 ? -8.037 -2.182 1.918 1.00 98.31 200 ILE A CA 1
ATOM 1590 C C . ILE A 1 200 ? -7.478 -3.437 1.230 1.00 98.31 200 ILE A C 1
ATOM 1592 O O . ILE A 1 200 ? -6.472 -3.359 0.526 1.00 98.31 200 ILE A O 1
ATOM 1596 N N . ARG A 1 201 ? -8.113 -4.603 1.409 1.00 97.88 201 ARG A N 1
ATOM 1597 C CA . ARG A 1 201 ? -7.689 -5.842 0.733 1.00 97.88 201 ARG A CA 1
ATOM 1598 C C . ARG A 1 201 ? -7.817 -5.736 -0.783 1.00 97.88 201 ARG A C 1
ATOM 1600 O O . ARG A 1 201 ? -6.881 -6.105 -1.485 1.00 97.88 201 ARG A O 1
ATOM 1607 N N . GLN A 1 202 ? -8.931 -5.197 -1.271 1.00 98.31 202 GLN A N 1
ATOM 1608 C CA . GLN A 1 202 ? -9.145 -4.990 -2.701 1.00 98.31 202 GLN A CA 1
ATOM 1609 C C . GLN A 1 202 ? -8.106 -4.024 -3.293 1.00 98.31 202 GLN A C 1
ATOM 1611 O O . GLN A 1 202 ? -7.539 -4.291 -4.355 1.00 98.31 202 GLN A O 1
ATOM 1616 N N . ASP A 1 203 ? -7.809 -2.929 -2.591 1.00 98.44 203 ASP A N 1
ATOM 1617 C CA . ASP A 1 203 ? -6.779 -1.979 -3.019 1.00 98.44 203 ASP A CA 1
ATOM 1618 C C . ASP A 1 203 ? -5.388 -2.632 -3.053 1.00 98.44 203 ASP A C 1
ATOM 1620 O O . ASP A 1 203 ? -4.624 -2.427 -3.998 1.00 98.44 203 ASP A O 1
ATOM 1624 N N . MET A 1 204 ? -5.069 -3.480 -2.070 1.00 97.50 204 MET A N 1
ATOM 1625 C CA . MET A 1 204 ? -3.807 -4.225 -2.028 1.00 97.50 204 MET A CA 1
ATOM 1626 C C . MET A 1 204 ? -3.664 -5.186 -3.219 1.00 97.50 204 MET A C 1
ATOM 1628 O O . MET A 1 204 ? -2.589 -5.257 -3.817 1.00 97.50 204 MET A O 1
ATOM 1632 N N . GLU A 1 205 ? -4.729 -5.898 -3.595 1.00 98.06 205 GLU A N 1
ATOM 1633 C CA . GLU A 1 205 ? -4.744 -6.782 -4.773 1.00 98.06 205 GLU A CA 1
ATOM 1634 C C . GLU A 1 205 ? -4.523 -6.002 -6.077 1.00 98.06 205 GLU A C 1
ATOM 1636 O O . GLU A 1 205 ? -3.758 -6.425 -6.954 1.00 98.06 205 GLU A O 1
ATOM 1641 N N . ARG A 1 206 ? -5.135 -4.817 -6.188 1.00 98.25 206 ARG A N 1
ATOM 1642 C CA . ARG A 1 206 ? -4.917 -3.920 -7.326 1.00 98.25 206 ARG A CA 1
ATOM 1643 C C . ARG A 1 206 ? -3.466 -3.450 -7.396 1.00 98.25 206 ARG A C 1
ATOM 1645 O O . ARG A 1 206 ? -2.849 -3.562 -8.450 1.00 98.25 206 ARG A O 1
ATOM 1652 N N . ILE A 1 207 ? -2.897 -3.009 -6.273 1.00 98.44 207 ILE A N 1
ATOM 1653 C CA . ILE A 1 207 ? -1.490 -2.591 -6.193 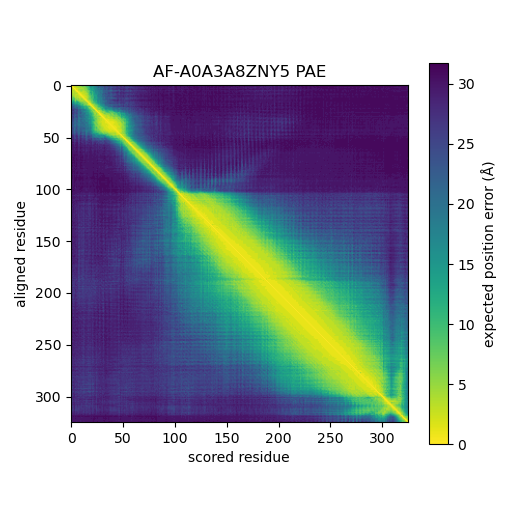1.00 98.44 207 ILE A CA 1
ATOM 1654 C C . ILE A 1 207 ? -0.553 -3.735 -6.599 1.00 98.44 207 ILE A C 1
ATOM 1656 O O . ILE A 1 207 ? 0.400 -3.510 -7.340 1.00 98.44 207 ILE A O 1
ATOM 1660 N N . GLN A 1 208 ? -0.814 -4.969 -6.159 1.00 97.81 208 GLN A N 1
ATOM 1661 C CA . GLN A 1 208 ? -0.009 -6.127 -6.567 1.00 97.81 208 GLN A CA 1
ATOM 1662 C C . GLN A 1 208 ? -0.061 -6.358 -8.082 1.00 97.81 208 GLN A C 1
ATOM 1664 O O . GLN A 1 208 ? 0.971 -6.631 -8.700 1.00 97.81 208 GLN A O 1
ATOM 1669 N N . THR A 1 209 ? -1.242 -6.205 -8.681 1.00 98.25 209 THR A N 1
ATOM 1670 C CA . THR A 1 209 ? -1.427 -6.310 -10.134 1.00 98.25 209 THR A CA 1
ATOM 1671 C C . THR A 1 209 ? -0.665 -5.207 -10.871 1.00 98.25 209 THR A C 1
ATOM 1673 O O . THR A 1 209 ? 0.060 -5.493 -11.827 1.00 98.25 209 THR A O 1
ATOM 1676 N N . ASP A 1 210 ? -0.760 -3.965 -10.395 1.00 98.44 210 ASP A N 1
ATOM 1677 C CA . ASP A 1 210 ? -0.063 -2.817 -10.980 1.00 98.44 210 ASP A CA 1
ATOM 1678 C C . ASP A 1 210 ? 1.466 -2.988 -10.893 1.00 98.44 210 ASP A C 1
ATOM 1680 O O . ASP A 1 210 ? 2.172 -2.779 -11.881 1.00 98.44 210 ASP A O 1
ATOM 1684 N N . ILE A 1 211 ? 1.990 -3.459 -9.753 1.00 98.12 211 ILE A N 1
ATOM 1685 C CA . ILE A 1 211 ? 3.421 -3.762 -9.573 1.00 98.12 211 ILE A CA 1
ATOM 1686 C C . ILE A 1 211 ? 3.881 -4.858 -10.541 1.00 98.12 211 ILE A C 1
ATOM 1688 O O . ILE A 1 211 ? 4.936 -4.724 -11.168 1.00 98.12 211 ILE A O 1
ATOM 1692 N N . ALA A 1 212 ? 3.098 -5.929 -10.707 1.00 98.00 212 ALA A N 1
ATOM 1693 C CA . ALA A 1 212 ? 3.413 -6.981 -11.671 1.00 98.00 212 ALA A CA 1
ATOM 1694 C C . ALA A 1 212 ? 3.451 -6.435 -13.112 1.00 98.00 212 ALA A C 1
ATOM 1696 O O . ALA A 1 212 ? 4.361 -6.766 -13.879 1.00 98.00 212 ALA A O 1
ATOM 1697 N N . GLY A 1 213 ? 2.512 -5.548 -13.459 1.00 98.56 213 GLY A N 1
ATOM 1698 C CA . GLY A 1 213 ? 2.495 -4.836 -14.737 1.00 98.56 213 GLY A CA 1
ATOM 1699 C C . GLY A 1 213 ? 3.742 -3.973 -14.953 1.00 98.56 213 GLY A C 1
ATOM 1700 O O . GLY A 1 213 ? 4.374 -4.055 -16.008 1.00 98.56 213 GLY A O 1
ATOM 1701 N N . LEU A 1 214 ? 4.152 -3.203 -13.941 1.00 98.44 214 LEU A N 1
ATOM 1702 C CA . LEU A 1 214 ? 5.366 -2.380 -13.990 1.00 98.44 214 LEU A CA 1
ATOM 1703 C C . LEU A 1 214 ? 6.635 -3.224 -14.160 1.00 98.44 214 LEU A C 1
ATOM 1705 O O . LEU A 1 214 ? 7.502 -2.876 -14.962 1.00 98.44 214 LEU A O 1
ATOM 1709 N N . HIS A 1 215 ? 6.740 -4.361 -13.468 1.00 98.00 215 HIS A N 1
ATOM 1710 C CA . HIS A 1 215 ? 7.859 -5.290 -13.651 1.00 98.00 215 HIS A CA 1
ATOM 1711 C C . HIS A 1 215 ? 7.931 -5.831 -15.085 1.00 98.00 215 HIS A C 1
ATOM 1713 O O . HIS A 1 215 ? 9.019 -5.893 -15.665 1.00 98.00 215 HIS A O 1
ATOM 1719 N N . ALA A 1 216 ? 6.788 -6.178 -15.684 1.00 98.25 216 ALA A N 1
ATOM 1720 C CA . ALA A 1 216 ? 6.739 -6.628 -17.073 1.00 98.25 216 ALA A CA 1
ATOM 1721 C C . ALA A 1 216 ? 7.187 -5.526 -18.050 1.00 98.25 216 ALA A C 1
ATOM 1723 O O . ALA A 1 216 ? 7.983 -5.790 -18.955 1.00 98.25 216 ALA A O 1
ATOM 1724 N N . GLN A 1 217 ? 6.737 -4.284 -17.839 1.00 98.44 217 GLN A N 1
ATOM 1725 C CA . GLN A 1 217 ? 7.162 -3.133 -18.643 1.00 98.44 217 GLN A CA 1
ATOM 1726 C C . GLN A 1 217 ? 8.666 -2.869 -18.514 1.00 98.44 217 GLN A C 1
ATOM 1728 O O . GLN A 1 217 ? 9.343 -2.667 -19.520 1.00 98.44 217 GLN A O 1
ATOM 1733 N N . MET A 1 218 ? 9.215 -2.934 -17.300 1.00 97.88 218 MET A N 1
ATOM 1734 C CA . MET A 1 218 ? 10.644 -2.727 -17.064 1.00 97.88 218 MET A CA 1
ATOM 1735 C C . MET A 1 218 ? 11.502 -3.814 -17.729 1.00 97.88 218 MET A C 1
ATOM 1737 O O . MET A 1 218 ? 12.544 -3.512 -18.311 1.00 97.88 218 MET A O 1
ATOM 1741 N N . ALA A 1 219 ? 11.046 -5.070 -17.713 1.00 97.75 219 ALA A N 1
ATOM 1742 C CA . ALA A 1 219 ? 11.710 -6.159 -18.426 1.00 97.75 219 ALA A CA 1
ATOM 1743 C C . ALA A 1 219 ? 11.686 -5.954 -19.953 1.00 97.75 219 ALA A C 1
ATOM 1745 O O . ALA A 1 219 ? 12.692 -6.195 -20.625 1.00 97.75 219 ALA A O 1
ATOM 1746 N N . ALA A 1 220 ? 10.561 -5.480 -20.502 1.00 98.12 220 ALA A N 1
ATOM 1747 C CA . ALA A 1 220 ? 10.453 -5.147 -21.920 1.00 98.12 220 ALA A CA 1
ATOM 1748 C C . ALA A 1 220 ? 11.392 -3.993 -22.306 1.00 98.12 220 ALA A C 1
ATOM 1750 O O . ALA A 1 220 ? 12.127 -4.119 -23.287 1.00 98.12 220 ALA A O 1
ATOM 1751 N N . LEU A 1 221 ? 11.434 -2.929 -21.497 1.00 98.25 221 LEU A N 1
ATOM 1752 C CA . LEU A 1 221 ? 12.313 -1.777 -21.707 1.00 98.25 221 LEU A CA 1
ATOM 1753 C C . LEU A 1 221 ? 13.792 -2.183 -21.675 1.00 98.25 221 LEU A C 1
ATOM 1755 O O . LEU A 1 221 ? 14.556 -1.797 -22.553 1.00 98.25 221 LEU A O 1
ATOM 1759 N N . LYS A 1 222 ? 14.192 -3.029 -20.718 1.00 97.94 222 LYS A N 1
ATOM 1760 C CA . LYS A 1 222 ? 15.564 -3.552 -20.640 1.00 97.94 222 LYS A CA 1
ATOM 1761 C C . LYS A 1 222 ? 15.962 -4.308 -21.912 1.00 97.94 222 LYS A C 1
ATOM 1763 O O . LYS A 1 222 ? 17.061 -4.131 -22.426 1.00 97.94 222 LYS A O 1
ATOM 1768 N N . LYS A 1 223 ? 15.053 -5.123 -22.451 1.00 98.06 223 LYS A N 1
ATOM 1769 C CA . LYS A 1 223 ? 15.283 -5.846 -23.709 1.00 98.06 223 LYS A CA 1
ATOM 1770 C C . LYS A 1 223 ? 15.390 -4.901 -24.908 1.00 98.06 223 LYS A C 1
ATOM 1772 O O . LYS A 1 223 ? 16.103 -5.200 -25.865 1.00 98.06 223 LYS A O 1
ATOM 1777 N N . GLU A 1 224 ? 14.647 -3.800 -24.904 1.00 98.12 224 GLU A N 1
ATOM 1778 C CA . GLU A 1 224 ? 14.745 -2.773 -25.940 1.00 98.12 224 GLU A CA 1
ATOM 1779 C C . GLU A 1 224 ? 16.074 -2.012 -25.858 1.00 98.12 224 GLU A C 1
ATOM 1781 O O . GLU A 1 224 ? 16.734 -1.856 -26.884 1.00 98.12 224 GLU A O 1
ATOM 1786 N N . ASP A 1 225 ? 16.525 -1.661 -24.655 1.00 98.19 225 ASP A N 1
ATOM 1787 C CA . ASP A 1 225 ? 17.832 -1.036 -24.422 1.00 98.19 225 ASP A CA 1
ATOM 1788 C C . ASP A 1 225 ? 18.991 -1.920 -24.918 1.00 98.19 225 ASP A C 1
ATOM 1790 O O . ASP A 1 225 ? 19.852 -1.466 -25.674 1.00 98.19 225 ASP A O 1
ATOM 1794 N N . GLU A 1 226 ? 18.957 -3.226 -24.624 1.00 98.12 226 GLU A N 1
ATOM 1795 C CA . GLU A 1 226 ? 19.933 -4.196 -25.146 1.00 98.12 226 GLU A CA 1
ATOM 1796 C C . GLU A 1 226 ? 19.960 -4.229 -26.689 1.00 98.12 226 GLU A C 1
ATOM 1798 O O . GLU A 1 226 ? 21.029 -4.284 -27.309 1.00 98.12 226 GLU A O 1
ATOM 1803 N N . LYS A 1 227 ? 18.788 -4.159 -27.338 1.00 98.12 227 LYS A N 1
ATOM 1804 C CA . LYS A 1 227 ? 18.689 -4.106 -28.807 1.00 98.12 227 LYS A CA 1
ATOM 1805 C C . LYS A 1 227 ? 19.229 -2.798 -29.377 1.00 98.12 227 LYS A C 1
ATOM 1807 O O . LYS A 1 227 ? 19.877 -2.823 -30.431 1.00 98.12 227 LYS A O 1
ATOM 1812 N N . LEU A 1 228 ? 18.950 -1.671 -28.725 1.00 98.44 228 LEU A N 1
ATOM 1813 C CA . LEU A 1 228 ? 19.462 -0.365 -29.133 1.00 98.44 228 LEU A CA 1
ATOM 1814 C C . LEU A 1 228 ? 20.987 -0.344 -29.043 1.00 98.44 228 LEU A C 1
ATOM 1816 O O . LEU A 1 228 ? 21.641 0.004 -30.025 1.00 98.44 228 LEU A O 1
ATOM 1820 N N . TRP A 1 229 ? 21.560 -0.837 -27.944 1.00 98.06 229 TRP A N 1
ATOM 1821 C CA . TRP A 1 229 ? 23.009 -0.978 -27.786 1.00 98.06 229 TRP A CA 1
ATOM 1822 C C . TRP A 1 229 ? 23.651 -1.845 -28.869 1.00 98.06 229 TRP A C 1
ATOM 1824 O O . TRP A 1 229 ? 24.653 -1.450 -29.475 1.00 98.06 229 TRP A O 1
ATOM 1834 N N . ALA A 1 230 ? 23.056 -3.000 -29.173 1.00 98.00 230 ALA A N 1
ATOM 1835 C CA . ALA A 1 230 ? 23.535 -3.859 -30.254 1.00 98.00 230 ALA A CA 1
ATOM 1836 C C . ALA A 1 230 ? 23.483 -3.149 -31.621 1.00 98.00 230 ALA A C 1
ATOM 1838 O O . ALA A 1 230 ? 24.410 -3.268 -32.430 1.00 98.00 230 ALA A O 1
ATOM 1839 N N . SER A 1 231 ? 22.419 -2.381 -31.869 1.00 98.00 231 SER A N 1
ATOM 1840 C CA . SER A 1 231 ? 22.232 -1.623 -33.111 1.00 98.00 231 SER A CA 1
ATOM 1841 C C . SER A 1 231 ? 23.246 -0.486 -33.245 1.00 98.00 231 SER A C 1
ATOM 1843 O O . SER A 1 231 ? 23.847 -0.338 -34.309 1.00 98.00 231 SER A O 1
ATOM 1845 N N . ILE A 1 232 ? 23.496 0.260 -32.165 1.00 98.00 232 ILE A N 1
ATOM 1846 C CA . ILE A 1 232 ? 24.507 1.325 -32.110 1.00 98.00 232 ILE A CA 1
ATOM 1847 C C . ILE A 1 232 ? 25.900 0.747 -32.369 1.00 98.00 232 ILE A C 1
ATOM 1849 O O . ILE A 1 232 ? 26.611 1.246 -33.237 1.00 98.00 232 ILE A O 1
ATOM 1853 N N . SER A 1 233 ? 26.267 -0.356 -31.707 1.00 97.88 233 SER A N 1
ATOM 1854 C CA . SER A 1 233 ? 27.571 -1.001 -31.920 1.00 97.88 233 SER A CA 1
ATOM 1855 C C . SER A 1 233 ? 27.755 -1.484 -33.364 1.00 97.88 233 SER A C 1
ATOM 1857 O O . SER A 1 233 ? 28.839 -1.372 -33.945 1.00 97.88 233 SER A O 1
ATOM 1859 N N . LYS A 1 234 ? 26.689 -2.008 -33.983 1.00 98.25 234 LYS A N 1
ATOM 1860 C CA . LYS A 1 234 ? 26.715 -2.390 -35.399 1.00 98.25 234 LYS A CA 1
ATOM 1861 C C . LYS A 1 234 ? 26.904 -1.169 -36.299 1.00 98.25 234 LYS A C 1
ATOM 1863 O O . LYS A 1 234 ? 27.741 -1.221 -37.198 1.00 98.25 234 LYS A O 1
ATOM 1868 N N . LEU A 1 235 ? 26.158 -0.091 -36.051 1.00 98.06 235 LEU A N 1
ATOM 1869 C CA . LEU A 1 235 ? 26.263 1.150 -36.817 1.00 98.06 235 LEU A CA 1
ATOM 1870 C C . LEU A 1 235 ? 27.670 1.745 -36.718 1.00 98.06 235 LEU A C 1
ATOM 1872 O O . LEU A 1 235 ? 28.247 2.091 -37.743 1.00 98.06 235 LEU A O 1
ATOM 1876 N N . GLU A 1 236 ? 28.251 1.785 -35.519 1.00 98.19 236 GLU A N 1
ATOM 1877 C CA . GLU A 1 236 ? 29.619 2.255 -35.288 1.00 98.19 236 GLU A CA 1
ATOM 1878 C C . GLU A 1 236 ? 30.633 1.474 -36.138 1.00 98.19 236 GLU A C 1
ATOM 1880 O O . GLU A 1 236 ? 31.447 2.069 -36.847 1.00 98.19 236 GLU A O 1
ATOM 1885 N N . LYS A 1 237 ? 30.542 0.136 -36.147 1.00 98.00 237 LYS A N 1
ATOM 1886 C CA . LYS A 1 237 ? 31.398 -0.717 -36.990 1.00 98.00 237 LYS A CA 1
ATOM 1887 C C . LYS A 1 237 ? 31.196 -0.440 -38.476 1.00 98.00 237 LYS A C 1
ATOM 1889 O O . LYS A 1 237 ? 32.176 -0.333 -39.210 1.00 98.00 237 LYS A O 1
ATOM 1894 N N . THR A 1 238 ? 29.947 -0.323 -38.925 1.00 98.25 238 THR A N 1
ATOM 1895 C CA . THR A 1 238 ? 29.631 -0.027 -40.328 1.00 98.25 238 THR A CA 1
ATOM 1896 C C . THR A 1 238 ? 30.199 1.324 -40.749 1.00 98.25 238 THR A C 1
ATOM 1898 O O . THR A 1 238 ? 30.860 1.397 -41.781 1.00 98.25 238 THR A O 1
ATOM 1901 N N . VAL A 1 239 ? 30.009 2.369 -39.939 1.00 98.12 239 VAL A N 1
ATOM 1902 C CA . VAL A 1 239 ? 30.534 3.713 -40.210 1.00 98.12 239 VAL A CA 1
ATOM 1903 C C . VAL A 1 239 ? 32.060 3.704 -40.225 1.00 98.12 239 VAL A C 1
ATOM 1905 O O . VAL A 1 239 ? 32.653 4.219 -41.167 1.00 98.12 239 VAL A O 1
ATOM 1908 N N . LYS A 1 240 ? 32.708 3.069 -39.240 1.00 98.06 240 LYS A N 1
ATOM 1909 C CA . LYS A 1 240 ? 34.172 2.955 -39.187 1.00 98.06 240 LYS A CA 1
ATOM 1910 C C . LYS A 1 240 ? 34.735 2.247 -40.420 1.00 98.06 240 LYS A C 1
ATOM 1912 O O . LYS A 1 240 ? 35.708 2.714 -41.003 1.00 98.06 240 LYS A O 1
ATOM 1917 N N . ASN A 1 241 ? 34.111 1.147 -40.838 1.00 98.06 241 ASN A N 1
ATOM 1918 C CA . ASN A 1 241 ? 34.542 0.402 -42.018 1.00 98.06 241 ASN A CA 1
ATOM 1919 C C . ASN A 1 241 ? 34.351 1.214 -43.302 1.00 98.06 241 ASN A C 1
ATOM 1921 O O . ASN A 1 241 ? 35.281 1.295 -44.099 1.00 98.06 241 ASN A O 1
ATOM 1925 N N . ALA A 1 242 ? 33.187 1.845 -43.476 1.00 97.75 242 ALA A N 1
ATOM 1926 C CA . ALA A 1 242 ? 32.904 2.681 -44.639 1.00 97.75 242 ALA A CA 1
ATOM 1927 C C . ALA A 1 242 ? 33.855 3.884 -44.716 1.00 97.75 242 ALA A C 1
ATOM 1929 O O . ALA A 1 242 ? 34.380 4.190 -45.783 1.00 97.75 242 ALA A O 1
ATOM 1930 N N . LEU A 1 243 ? 34.132 4.535 -43.582 1.00 97.75 243 LEU A N 1
ATOM 1931 C CA . LEU A 1 243 ? 35.071 5.650 -43.518 1.00 97.75 243 LEU A CA 1
ATOM 1932 C C . LEU A 1 243 ? 36.495 5.200 -43.865 1.00 97.75 243 LEU A C 1
ATOM 1934 O O . LEU A 1 243 ? 37.136 5.830 -44.699 1.00 97.75 243 LEU A O 1
ATOM 1938 N N . ASN A 1 244 ? 36.967 4.090 -43.291 1.00 97.75 244 ASN A N 1
ATOM 1939 C CA . ASN A 1 244 ? 38.292 3.545 -43.597 1.00 97.75 244 ASN A CA 1
ATOM 1940 C C . ASN A 1 244 ? 38.432 3.162 -45.077 1.00 97.75 244 ASN A C 1
ATOM 1942 O O . ASN A 1 244 ? 39.459 3.452 -45.684 1.00 97.75 244 ASN A O 1
ATOM 1946 N N . GLN A 1 245 ? 37.403 2.539 -45.663 1.00 97.69 245 GLN A N 1
ATOM 1947 C CA . GLN A 1 245 ? 37.380 2.209 -47.090 1.00 97.69 245 GLN A CA 1
ATOM 1948 C C . GLN A 1 245 ? 37.420 3.467 -47.958 1.00 97.69 245 GLN A C 1
ATOM 1950 O O . GLN A 1 245 ? 38.227 3.535 -48.880 1.00 97.69 245 GLN A O 1
ATOM 1955 N N . ASN A 1 246 ? 36.607 4.477 -47.640 1.00 97.75 246 ASN A N 1
ATOM 1956 C CA . ASN A 1 246 ? 36.596 5.738 -48.379 1.00 97.75 246 ASN A CA 1
ATOM 1957 C C . ASN A 1 246 ? 37.938 6.472 -48.284 1.00 97.75 246 ASN A C 1
ATOM 1959 O O . ASN A 1 246 ? 38.417 6.979 -49.291 1.00 97.75 246 ASN A O 1
ATOM 1963 N N . VAL A 1 247 ? 38.568 6.513 -47.106 1.00 97.69 247 VAL A N 1
ATOM 1964 C CA . VAL A 1 247 ? 39.896 7.128 -46.935 1.00 97.69 247 VAL A CA 1
ATOM 1965 C C . VAL A 1 247 ? 40.957 6.366 -47.729 1.00 97.69 247 VAL A C 1
ATOM 1967 O O . VAL A 1 247 ? 41.766 6.992 -48.406 1.00 97.69 247 VAL A O 1
ATOM 1970 N N . ALA A 1 248 ? 40.937 5.031 -47.700 1.00 97.31 248 ALA A N 1
ATOM 1971 C CA . ALA A 1 248 ? 41.859 4.218 -48.491 1.00 97.31 248 ALA A CA 1
ATOM 1972 C C . ALA A 1 248 ? 41.675 4.447 -50.001 1.00 97.31 248 ALA A C 1
ATOM 1974 O O . ALA A 1 248 ? 42.654 4.615 -50.721 1.00 97.31 248 ALA A O 1
ATOM 1975 N N . GLU A 1 249 ? 40.429 4.515 -50.474 1.00 97.62 249 GLU A N 1
ATOM 1976 C CA . GLU A 1 249 ? 40.107 4.813 -51.873 1.00 97.62 249 GLU A CA 1
ATOM 1977 C C . GLU A 1 249 ? 40.566 6.220 -52.279 1.00 97.62 249 GLU A C 1
ATOM 1979 O O . GLU A 1 249 ? 41.161 6.394 -53.342 1.00 97.62 249 GLU A O 1
ATOM 1984 N N . VAL A 1 250 ? 40.337 7.230 -51.432 1.00 98.06 250 VAL A N 1
ATOM 1985 C CA . VAL A 1 250 ? 40.821 8.598 -51.673 1.00 98.06 250 VAL A CA 1
ATOM 1986 C C . VAL A 1 250 ? 42.347 8.632 -51.737 1.00 98.06 250 VAL A C 1
ATOM 1988 O O . VAL A 1 250 ? 42.882 9.237 -52.661 1.00 98.06 250 VAL A O 1
ATOM 1991 N N . ASN A 1 251 ? 43.045 7.951 -50.823 1.00 97.56 251 ASN A N 1
ATOM 1992 C CA . ASN A 1 251 ? 44.507 7.864 -50.853 1.00 97.56 251 ASN A CA 1
ATOM 1993 C C . ASN A 1 251 ? 45.003 7.199 -52.141 1.00 97.56 251 ASN A C 1
ATOM 1995 O O . ASN A 1 251 ? 45.845 7.771 -52.822 1.00 97.56 251 ASN A O 1
ATOM 1999 N N . ASN A 1 252 ? 44.409 6.073 -52.548 1.00 97.25 252 ASN A N 1
ATOM 2000 C CA . ASN A 1 252 ? 44.767 5.410 -53.805 1.00 97.25 252 ASN A CA 1
ATOM 2001 C C . ASN A 1 252 ? 44.572 6.334 -55.019 1.00 97.25 252 ASN A C 1
ATOM 2003 O O . ASN A 1 252 ? 45.399 6.351 -55.931 1.00 97.25 252 ASN A O 1
ATOM 2007 N N . ARG A 1 253 ? 43.486 7.119 -55.046 1.00 97.44 253 ARG A N 1
ATOM 2008 C CA . ARG A 1 253 ? 43.244 8.105 -56.112 1.00 97.44 253 ARG A CA 1
ATOM 2009 C C . ARG A 1 253 ? 44.251 9.248 -56.083 1.00 97.44 253 ARG A C 1
ATOM 2011 O O . ARG A 1 253 ? 44.666 9.697 -57.148 1.00 97.44 253 ARG A O 1
ATOM 2018 N N . LEU A 1 254 ? 44.638 9.723 -54.900 1.00 97.62 254 LEU A N 1
ATOM 2019 C CA . LEU A 1 254 ? 45.677 10.743 -54.750 1.00 97.62 254 LEU A CA 1
ATOM 2020 C C . LEU A 1 254 ? 47.036 10.223 -55.228 1.00 97.62 254 LEU A C 1
ATOM 2022 O O . LEU A 1 254 ? 47.692 10.922 -55.994 1.00 97.62 254 LEU A O 1
ATOM 2026 N N . ASP A 1 255 ? 47.404 8.988 -54.881 1.00 97.69 255 ASP A N 1
ATOM 2027 C CA . ASP A 1 255 ? 48.639 8.347 -55.349 1.00 97.69 255 ASP A CA 1
ATOM 2028 C C . ASP A 1 255 ? 48.650 8.207 -56.880 1.00 97.69 255 ASP A C 1
ATOM 2030 O O . ASP A 1 255 ? 49.648 8.503 -57.539 1.00 97.69 255 ASP A O 1
ATOM 2034 N N . GLN A 1 256 ? 47.517 7.816 -57.477 1.00 97.38 256 GLN A N 1
ATOM 2035 C CA . GLN A 1 256 ? 47.362 7.753 -58.935 1.00 97.38 256 GLN A CA 1
ATOM 2036 C C . GLN A 1 256 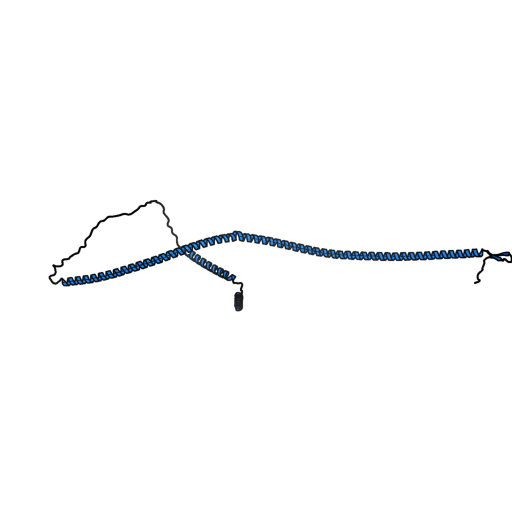? 47.473 9.131 -59.596 1.00 97.38 256 GLN A C 1
ATOM 2038 O O . GLN A 1 256 ? 48.128 9.262 -60.631 1.00 97.38 256 GLN A O 1
ATOM 2043 N N . LEU A 1 257 ? 46.851 10.161 -59.013 1.00 97.44 257 LEU A N 1
ATOM 2044 C CA . LEU A 1 257 ? 46.958 11.537 -59.504 1.00 97.44 257 LEU A CA 1
ATOM 2045 C C . LEU A 1 257 ? 48.394 12.052 -59.407 1.00 97.44 257 LEU A C 1
ATOM 2047 O O . LEU A 1 257 ? 48.878 12.662 -60.358 1.00 97.44 257 LEU A O 1
ATOM 2051 N N . GLN A 1 258 ? 49.084 11.773 -58.301 1.00 97.31 258 GLN A N 1
ATOM 2052 C CA . GLN A 1 258 ? 50.486 12.133 -58.116 1.00 97.31 258 GLN A CA 1
ATOM 2053 C C . GLN A 1 258 ? 51.371 11.448 -59.163 1.00 97.31 258 GLN A C 1
ATOM 2055 O O . GLN A 1 258 ? 52.127 12.124 -59.856 1.00 97.31 258 GLN A O 1
ATOM 2060 N N . ALA A 1 259 ? 51.211 10.138 -59.370 1.00 96.69 259 ALA A N 1
ATOM 2061 C CA . ALA A 1 259 ? 51.939 9.411 -60.410 1.00 96.69 259 ALA A CA 1
ATOM 2062 C C . ALA A 1 259 ? 51.645 9.957 -61.822 1.00 96.69 259 ALA A C 1
ATOM 2064 O O . ALA A 1 259 ? 52.549 10.054 -62.656 1.00 96.69 259 ALA A O 1
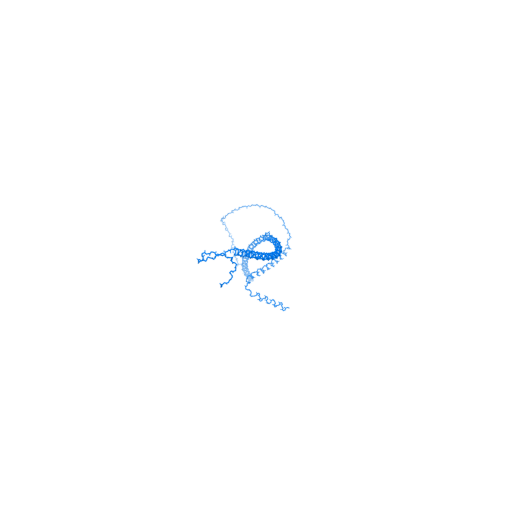ATOM 2065 N N . GLY A 1 260 ? 50.393 10.344 -62.089 1.00 97.62 260 GLY A N 1
ATOM 2066 C CA . GLY A 1 260 ? 49.993 10.993 -63.338 1.00 97.62 260 GLY A CA 1
ATOM 2067 C C . GLY A 1 260 ? 50.651 12.362 -63.543 1.00 97.62 260 GLY A C 1
ATOM 2068 O O . GLY A 1 260 ? 51.122 12.653 -64.643 1.00 97.62 260 GLY A O 1
ATOM 2069 N N . LEU A 1 261 ? 50.740 13.181 -62.490 1.00 96.69 261 LEU A N 1
ATOM 2070 C CA . LEU A 1 261 ? 51.446 14.468 -62.514 1.00 96.69 261 LEU A CA 1
ATOM 2071 C C . LEU A 1 261 ? 52.952 14.287 -62.739 1.00 96.69 261 LEU A C 1
ATOM 2073 O O . LEU A 1 261 ? 53.533 15.003 -63.555 1.00 96.69 261 LEU A O 1
ATOM 2077 N N . ASP A 1 262 ? 53.574 13.303 -62.088 1.00 97.19 262 ASP A N 1
ATOM 2078 C CA . ASP A 1 262 ? 54.995 12.989 -62.277 1.00 97.19 262 ASP A CA 1
ATOM 2079 C C . ASP A 1 262 ? 55.290 12.522 -63.708 1.00 97.19 262 ASP A C 1
ATOM 2081 O O . ASP A 1 262 ? 56.339 12.845 -64.271 1.00 97.19 262 ASP A O 1
ATOM 2085 N N . HIS A 1 263 ? 54.376 11.752 -64.308 1.00 97.06 263 HIS A N 1
ATOM 2086 C CA . HIS A 1 263 ? 54.474 11.341 -65.707 1.00 97.06 263 HIS A CA 1
ATOM 2087 C C . HIS A 1 263 ? 54.354 12.544 -66.647 1.00 97.06 263 HIS A C 1
ATOM 2089 O O . HIS A 1 263 ? 55.187 12.716 -67.532 1.00 97.06 263 HIS A O 1
ATOM 2095 N N . LEU A 1 264 ? 53.342 13.396 -66.447 1.00 96.62 264 LEU A N 1
ATOM 2096 C CA . LEU A 1 264 ? 53.144 14.593 -67.266 1.00 96.62 264 LEU A CA 1
ATOM 2097 C C . LEU A 1 264 ? 54.340 15.549 -67.172 1.00 96.62 264 LEU A C 1
ATOM 2099 O O . LEU A 1 264 ? 54.757 16.109 -68.180 1.00 96.62 264 LEU A O 1
ATOM 2103 N N . THR A 1 265 ? 54.911 15.701 -65.976 1.00 96.75 265 THR A N 1
ATOM 2104 C CA . THR A 1 265 ? 56.101 16.530 -65.746 1.00 96.75 265 THR A CA 1
ATOM 2105 C C . THR A 1 265 ? 57.300 15.999 -66.529 1.00 96.75 265 THR A C 1
ATOM 2107 O O . THR A 1 265 ? 57.969 16.773 -67.207 1.00 96.75 265 THR A O 1
ATOM 2110 N N . ARG A 1 266 ? 57.528 14.678 -66.513 1.00 96.25 266 ARG A N 1
ATOM 2111 C CA . ARG A 1 266 ? 58.597 14.031 -67.292 1.00 96.25 266 ARG A CA 1
ATOM 2112 C C . ARG A 1 266 ? 58.397 14.162 -68.801 1.00 96.25 266 ARG A C 1
ATOM 2114 O O . ARG A 1 266 ? 59.351 14.457 -69.512 1.00 96.25 266 ARG A O 1
ATOM 2121 N N . GLU A 1 267 ? 57.174 13.968 -69.290 1.00 96.56 267 GLU A N 1
ATOM 2122 C CA . GLU A 1 267 ? 56.840 14.194 -70.704 1.00 96.56 267 GLU A CA 1
ATOM 2123 C C . GLU A 1 267 ? 57.099 15.651 -71.106 1.00 96.56 267 GLU A C 1
ATOM 2125 O O . GLU A 1 267 ? 57.690 15.915 -72.151 1.00 96.56 267 GLU A O 1
ATOM 2130 N N . PHE A 1 268 ? 56.720 16.608 -70.255 1.00 95.31 268 PHE A N 1
ATOM 2131 C CA . PHE A 1 268 ? 56.962 18.025 -70.505 1.00 95.31 268 PHE A CA 1
ATOM 2132 C C . PHE A 1 268 ? 58.458 18.370 -70.516 1.00 95.31 268 PHE A C 1
ATOM 2134 O O . PHE A 1 268 ? 58.909 19.080 -71.413 1.00 95.31 268 PHE A O 1
ATOM 2141 N N . GLU A 1 269 ? 59.236 17.842 -69.567 1.00 95.81 269 GLU A N 1
ATOM 2142 C CA . GLU A 1 269 ? 60.696 17.999 -69.518 1.00 95.81 269 GLU A CA 1
ATOM 2143 C C . GLU A 1 269 ? 61.364 17.423 -70.772 1.00 95.81 269 GLU A C 1
ATOM 2145 O O . GLU A 1 269 ? 62.184 18.094 -71.396 1.00 95.81 269 GLU A O 1
ATOM 2150 N N . LYS A 1 270 ? 60.941 16.230 -71.204 1.00 95.88 270 LYS A N 1
ATOM 2151 C CA . LYS A 1 270 ? 61.428 15.596 -72.430 1.00 95.88 270 LYS A CA 1
ATOM 2152 C C . LYS A 1 270 ? 61.114 16.430 -73.674 1.00 95.88 270 LYS A C 1
ATOM 2154 O O . LYS A 1 270 ? 62.009 16.681 -74.473 1.00 95.88 270 LYS A O 1
ATOM 2159 N N . ILE A 1 271 ? 59.872 16.900 -73.823 1.00 95.31 271 ILE A N 1
ATOM 2160 C CA . ILE A 1 271 ? 59.468 17.763 -74.947 1.00 95.31 271 ILE A CA 1
ATOM 2161 C C . ILE A 1 271 ? 60.258 19.075 -74.937 1.00 95.31 271 ILE A C 1
ATOM 2163 O O . ILE A 1 271 ? 60.645 19.569 -75.996 1.00 95.31 271 ILE A O 1
ATOM 2167 N N . LEU A 1 272 ? 60.490 19.671 -73.763 1.00 93.88 272 LEU A N 1
ATOM 2168 C CA . LEU A 1 272 ? 61.324 20.865 -73.647 1.00 93.88 272 LEU A CA 1
ATOM 2169 C C . LEU A 1 272 ? 62.761 20.582 -74.081 1.00 93.88 272 LEU A C 1
ATOM 2171 O O . LEU A 1 272 ? 63.304 21.359 -74.861 1.00 93.88 272 LEU A O 1
ATOM 2175 N N . GLN A 1 273 ? 63.350 19.477 -73.623 1.00 94.69 273 GLN A N 1
ATOM 2176 C CA . GLN A 1 273 ? 64.706 19.090 -73.995 1.00 94.69 273 GLN A CA 1
ATOM 2177 C C . GLN A 1 273 ? 64.827 18.848 -75.506 1.0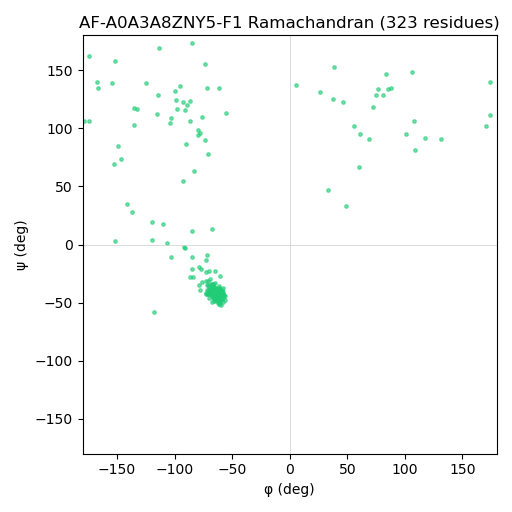0 94.69 273 GLN A C 1
ATOM 2179 O O . GLN A 1 273 ? 65.672 19.472 -76.144 1.00 94.69 273 GLN A O 1
ATOM 2184 N N . GLU A 1 274 ? 63.944 18.035 -76.094 1.00 94.00 274 GLU A N 1
ATOM 2185 C CA . GLU A 1 274 ? 63.928 17.756 -77.539 1.00 94.00 274 GLU A CA 1
ATOM 2186 C C . GLU A 1 274 ? 63.731 19.036 -78.368 1.00 94.00 274 GLU A C 1
ATOM 2188 O O . GLU A 1 274 ? 64.397 19.240 -79.384 1.00 94.00 274 GLU A O 1
ATOM 2193 N N . ASN A 1 275 ? 62.847 19.942 -77.931 1.00 94.75 275 ASN A N 1
ATOM 2194 C CA . ASN A 1 275 ? 62.653 21.223 -78.611 1.00 94.75 275 ASN A CA 1
ATOM 2195 C C . ASN A 1 275 ? 63.879 22.135 -78.500 1.00 94.75 275 ASN A C 1
ATOM 2197 O O . ASN A 1 275 ? 64.218 22.801 -79.477 1.00 94.75 275 ASN A O 1
ATOM 2201 N N . VAL A 1 276 ? 64.534 22.195 -77.336 1.00 93.75 276 VAL A N 1
ATOM 2202 C CA . VAL A 1 276 ? 65.753 22.996 -77.140 1.00 93.75 276 VAL A CA 1
ATOM 2203 C C . VAL A 1 276 ? 66.892 22.445 -77.993 1.00 93.75 276 VAL A C 1
ATOM 2205 O O . VAL A 1 276 ? 67.529 23.226 -78.695 1.00 93.75 276 VAL A O 1
ATOM 2208 N N . GLU A 1 277 ? 67.103 21.127 -78.000 1.00 93.38 277 GLU A N 1
ATOM 2209 C CA . GLU A 1 277 ? 68.089 20.462 -78.861 1.00 93.38 277 GLU A CA 1
ATOM 2210 C C . GLU A 1 277 ? 67.808 20.756 -80.341 1.00 93.38 277 GLU A C 1
ATOM 2212 O O . GLU A 1 277 ? 68.682 21.261 -81.043 1.00 93.38 277 GLU A O 1
ATOM 2217 N N . GLY A 1 278 ? 66.564 20.578 -80.798 1.00 93.50 278 GLY A N 1
ATOM 2218 C CA . GLY A 1 278 ? 66.183 20.862 -82.184 1.00 93.50 278 GLY A CA 1
ATOM 2219 C C . GLY A 1 278 ? 66.296 22.343 -82.574 1.00 93.50 278 GLY A C 1
ATOM 2220 O O . GLY A 1 278 ? 66.616 22.664 -83.722 1.00 93.50 278 GLY A O 1
ATOM 2221 N N . VAL A 1 279 ? 66.053 23.277 -81.648 1.00 94.25 279 VAL A N 1
ATOM 2222 C CA . VAL A 1 279 ? 66.328 24.708 -81.870 1.00 94.25 279 VAL A CA 1
ATOM 2223 C C . VAL A 1 279 ? 67.831 24.950 -81.965 1.00 94.25 279 VAL A C 1
ATOM 2225 O O . VAL A 1 279 ? 68.251 25.686 -82.857 1.00 94.25 279 VAL A O 1
ATOM 2228 N N . ASN A 1 280 ? 68.629 24.322 -81.102 1.00 92.62 280 ASN A N 1
ATOM 2229 C CA . ASN A 1 280 ? 70.078 24.478 -81.093 1.00 92.62 280 ASN A CA 1
ATOM 2230 C C . ASN A 1 280 ? 70.702 23.960 -82.399 1.00 92.62 280 ASN A C 1
ATOM 2232 O O . ASN A 1 280 ? 71.439 24.693 -83.048 1.00 92.62 280 ASN A O 1
ATOM 2236 N N . GLU A 1 281 ? 70.285 22.783 -82.875 1.00 92.94 281 GLU A N 1
ATOM 2237 C CA . GLU A 1 281 ? 70.692 22.252 -84.184 1.00 92.94 281 GLU A CA 1
ATOM 2238 C C . GLU A 1 281 ? 70.329 23.203 -85.336 1.00 92.94 281 GLU A C 1
ATOM 2240 O O . GLU A 1 281 ? 71.131 23.451 -86.240 1.00 92.94 281 GLU A O 1
ATOM 2245 N N . ARG A 1 282 ? 69.118 23.784 -85.320 1.00 93.94 282 ARG A N 1
ATOM 2246 C CA . ARG A 1 282 ? 68.705 24.775 -86.332 1.00 93.94 282 ARG A CA 1
ATOM 2247 C C . ARG A 1 282 ? 69.558 26.039 -86.272 1.00 93.94 282 ARG A C 1
ATOM 2249 O O . ARG A 1 282 ? 69.872 26.596 -87.326 1.00 93.94 282 ARG A O 1
ATOM 2256 N N . VAL A 1 283 ? 69.905 26.502 -85.073 1.00 93.88 283 VAL A N 1
ATOM 2257 C CA . VAL A 1 283 ? 70.802 27.645 -84.866 1.00 93.88 283 VAL A CA 1
ATOM 2258 C C . VAL A 1 283 ? 72.198 27.322 -85.397 1.00 93.88 283 VAL A C 1
ATOM 2260 O O . VAL A 1 283 ? 72.726 28.121 -86.166 1.00 93.88 283 VAL A O 1
ATOM 2263 N N . ASP A 1 284 ? 72.743 26.140 -85.113 1.00 93.50 284 ASP A N 1
ATOM 2264 C CA . ASP A 1 284 ? 74.055 25.702 -85.605 1.00 93.50 284 ASP A CA 1
ATOM 2265 C C . ASP A 1 284 ? 74.107 25.631 -87.140 1.00 93.50 284 ASP A C 1
ATOM 2267 O O . ASP A 1 284 ? 75.064 26.099 -87.768 1.00 93.50 284 ASP A O 1
ATOM 2271 N N . VAL A 1 285 ? 73.046 25.128 -87.784 1.00 93.44 285 VAL A N 1
ATOM 2272 C CA . VAL A 1 285 ? 72.923 25.134 -89.254 1.00 93.44 285 VAL A CA 1
ATOM 2273 C C . VAL A 1 285 ? 72.852 26.563 -89.806 1.00 93.44 285 VAL A C 1
ATOM 2275 O O . VAL A 1 285 ? 73.450 26.855 -90.847 1.00 93.44 285 VAL A O 1
ATOM 2278 N N . LEU A 1 286 ? 72.126 27.469 -89.140 1.00 92.81 286 LEU A N 1
ATOM 2279 C CA . LEU A 1 286 ? 72.059 28.879 -89.539 1.00 92.81 286 LEU A CA 1
ATOM 2280 C C . LEU A 1 286 ? 73.414 29.576 -89.389 1.00 92.81 286 LEU A C 1
ATOM 2282 O O . LEU A 1 286 ? 73.791 30.320 -90.295 1.00 92.81 286 LEU A O 1
ATOM 2286 N N . ILE A 1 287 ? 74.142 29.313 -88.299 1.00 93.19 287 ILE A N 1
ATOM 2287 C CA . ILE A 1 287 ? 75.508 29.804 -88.074 1.00 93.19 287 ILE A CA 1
ATOM 2288 C C . ILE A 1 287 ? 76.417 29.298 -89.193 1.00 93.19 287 ILE A C 1
ATOM 2290 O O . ILE A 1 287 ? 77.016 30.114 -89.887 1.00 93.19 287 ILE A O 1
ATOM 2294 N N . SER A 1 288 ? 76.420 27.992 -89.467 1.00 91.88 288 SER A N 1
ATOM 2295 C CA . SER A 1 288 ? 77.235 27.390 -90.534 1.00 91.88 288 SER A CA 1
ATOM 2296 C C . SER A 1 288 ? 76.958 28.027 -91.902 1.00 91.88 288 SER A C 1
ATOM 2298 O O . SER A 1 288 ? 77.873 28.382 -92.646 1.00 91.88 288 SER A O 1
ATOM 2300 N N . ARG A 1 289 ? 75.677 28.242 -92.234 1.00 92.38 289 ARG A N 1
ATOM 2301 C CA . ARG A 1 289 ? 75.273 28.899 -93.488 1.00 92.38 289 ARG A CA 1
ATOM 2302 C C . ARG A 1 289 ? 75.684 30.374 -93.528 1.00 92.38 289 ARG A C 1
ATOM 2304 O O . ARG A 1 289 ? 76.040 30.883 -94.592 1.00 92.38 289 ARG A O 1
ATOM 2311 N N . LEU A 1 290 ? 75.596 31.083 -92.402 1.00 90.06 290 LEU A N 1
ATOM 2312 C CA . LEU A 1 290 ? 76.060 32.467 -92.285 1.00 90.06 290 LEU A CA 1
ATOM 2313 C C . LEU A 1 290 ? 77.574 32.550 -92.466 1.00 90.06 290 LEU A C 1
ATOM 2315 O O . LEU A 1 290 ? 78.029 33.397 -93.229 1.00 90.06 290 LEU A O 1
ATOM 2319 N N . GLU A 1 291 ? 78.336 31.662 -91.835 1.00 89.94 291 GLU A N 1
ATOM 2320 C CA . GLU A 1 291 ? 79.790 31.576 -91.979 1.00 89.94 291 GLU A CA 1
ATOM 2321 C C . GLU A 1 291 ? 80.201 31.298 -93.425 1.00 89.94 291 GLU A C 1
ATOM 2323 O O . GLU A 1 291 ? 81.066 31.992 -93.961 1.00 89.94 291 GLU A O 1
ATOM 2328 N N . GLU A 1 292 ? 79.544 30.350 -94.098 1.00 89.06 292 GLU A N 1
ATOM 2329 C CA . GLU A 1 292 ? 79.778 30.064 -95.516 1.00 89.06 292 GLU A CA 1
ATOM 2330 C C . GLU A 1 292 ? 79.459 31.280 -96.395 1.00 89.06 292 GLU A C 1
ATOM 2332 O O . GLU A 1 292 ? 80.216 31.632 -97.303 1.00 89.06 292 GLU A O 1
ATOM 2337 N N . ARG A 1 293 ? 78.358 31.982 -96.109 1.00 89.06 293 ARG A N 1
ATOM 2338 C CA . ARG A 1 293 ? 77.979 33.195 -96.838 1.00 89.06 293 ARG A CA 1
ATOM 2339 C C . ARG A 1 293 ? 78.952 34.348 -96.585 1.00 89.06 293 ARG A C 1
ATOM 2341 O O . ARG A 1 293 ? 79.278 35.059 -97.532 1.00 89.06 293 ARG A O 1
ATOM 2348 N N . ILE A 1 294 ? 79.438 34.523 -95.354 1.00 87.06 294 ILE A N 1
ATOM 2349 C CA . ILE A 1 294 ? 80.488 35.493 -95.006 1.00 87.06 294 ILE A CA 1
ATOM 2350 C C . ILE A 1 294 ? 81.785 35.140 -95.735 1.00 87.06 294 ILE A C 1
ATOM 2352 O O . ILE A 1 294 ? 82.402 36.026 -96.321 1.00 87.06 294 ILE A O 1
ATOM 2356 N N . ARG A 1 295 ? 82.174 33.860 -95.762 1.00 83.50 295 ARG A N 1
ATOM 2357 C CA . ARG A 1 295 ? 83.361 33.381 -96.483 1.00 83.50 295 ARG A CA 1
ATOM 2358 C C . ARG A 1 295 ? 83.250 33.668 -97.980 1.00 83.50 295 ARG A C 1
ATOM 2360 O O . ARG A 1 295 ? 84.136 34.306 -98.534 1.00 83.50 295 ARG A O 1
ATOM 2367 N N . ASN A 1 296 ? 82.124 33.320 -98.602 1.00 84.88 296 ASN A N 1
ATOM 2368 C CA . ASN A 1 296 ? 81.844 33.626 -100.008 1.00 84.88 296 ASN A CA 1
ATOM 2369 C C . ASN A 1 296 ? 81.843 35.134 -100.300 1.00 84.88 296 ASN A C 1
ATOM 2371 O O . ASN A 1 296 ? 82.343 35.561 -101.340 1.00 84.88 296 ASN A O 1
ATOM 2375 N N . LEU A 1 297 ? 81.281 35.958 -99.408 1.00 83.69 297 LEU A N 1
ATOM 2376 C CA . LEU A 1 297 ? 81.332 37.415 -99.544 1.00 83.69 297 LEU A CA 1
ATOM 2377 C C . LEU A 1 297 ? 82.770 37.922 -99.446 1.00 83.69 297 LEU A C 1
ATOM 2379 O O . LEU A 1 297 ? 83.170 38.716 -100.288 1.00 83.69 297 LEU A O 1
ATOM 2383 N N . ARG A 1 298 ? 83.557 37.444 -98.474 1.00 78.62 298 ARG A N 1
ATOM 2384 C CA . ARG A 1 298 ? 84.975 37.798 -98.300 1.00 78.62 298 ARG A CA 1
ATOM 2385 C C . ARG A 1 298 ? 85.821 37.390 -99.507 1.00 78.62 298 ARG A C 1
ATOM 2387 O O . ARG A 1 298 ? 86.668 38.158 -99.939 1.00 78.62 298 ARG A O 1
ATOM 2394 N N . GLU A 1 299 ? 85.575 36.217 -100.083 1.00 76.06 299 GLU A N 1
ATOM 2395 C CA . GLU A 1 299 ? 86.275 35.756 -101.289 1.00 76.06 299 GLU A CA 1
ATOM 2396 C C . GLU A 1 299 ? 85.907 36.568 -102.538 1.00 76.06 299 GLU A C 1
ATOM 2398 O O . GLU A 1 299 ? 86.768 36.822 -103.379 1.00 76.06 299 GLU A O 1
ATOM 2403 N N . ASN A 1 300 ? 84.650 37.009 -102.644 1.00 74.69 300 ASN A N 1
ATOM 2404 C CA . ASN A 1 300 ? 84.150 37.780 -103.785 1.00 74.69 300 ASN A CA 1
ATOM 2405 C C . ASN A 1 300 ? 84.250 39.302 -103.605 1.00 74.69 300 ASN A C 1
ATOM 2407 O O . ASN A 1 300 ? 83.888 40.054 -104.511 1.00 74.69 300 ASN A O 1
ATOM 2411 N N . THR A 1 301 ? 84.730 39.779 -102.456 1.00 71.94 301 THR A N 1
ATOM 2412 C CA . THR A 1 301 ? 84.994 41.198 -102.220 1.00 71.94 301 THR A CA 1
ATOM 2413 C C . THR A 1 301 ? 86.477 41.490 -102.402 1.00 71.94 301 THR A C 1
ATOM 2415 O O . THR A 1 301 ? 87.362 40.787 -101.916 1.00 71.94 301 THR A O 1
ATOM 2418 N N . LEU A 1 302 ? 86.754 42.543 -103.166 1.00 66.81 302 LEU A N 1
ATOM 2419 C CA . LEU A 1 302 ? 88.106 43.015 -103.423 1.00 66.81 302 LEU A CA 1
ATOM 2420 C C . LEU A 1 302 ? 88.502 43.980 -102.307 1.00 66.81 302 LEU A C 1
ATOM 2422 O O . LEU A 1 302 ? 87.826 44.982 -102.071 1.00 66.81 302 LEU A O 1
ATOM 2426 N N . GLY A 1 303 ? 89.607 43.676 -101.632 1.00 67.19 303 GLY A N 1
ATOM 2427 C CA . GLY A 1 303 ? 90.261 44.617 -100.738 1.00 67.19 303 GLY A CA 1
ATOM 2428 C C . GLY A 1 303 ? 90.932 45.708 -101.564 1.00 67.19 303 GLY A C 1
ATOM 2429 O O . GLY A 1 303 ? 91.589 45.423 -102.570 1.00 67.19 303 GLY A O 1
ATOM 2430 N N . TYR A 1 304 ? 90.763 46.959 -101.150 1.00 66.81 304 TYR A N 1
ATOM 2431 C CA . TYR A 1 304 ? 91.442 48.088 -101.766 1.00 66.81 304 TYR A CA 1
ATOM 2432 C C . TYR A 1 304 ? 92.665 48.468 -100.930 1.00 66.81 304 TYR A C 1
ATOM 2434 O O . TYR A 1 304 ? 92.560 48.746 -99.736 1.00 66.81 304 TYR A O 1
ATOM 2442 N N . ARG A 1 305 ? 93.840 48.498 -101.564 1.00 67.25 305 ARG A N 1
ATOM 2443 C CA . ARG A 1 305 ? 95.050 49.098 -100.995 1.00 67.25 305 ARG A CA 1
ATOM 2444 C C . ARG A 1 305 ? 95.419 50.286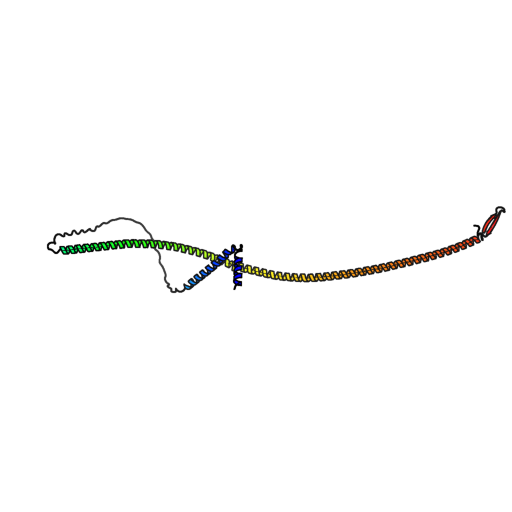 -101.864 1.00 67.25 305 ARG A C 1
ATOM 2446 O O . ARG A 1 305 ? 95.759 50.134 -103.035 1.00 67.25 305 ARG A O 1
ATOM 2453 N N . TYR A 1 306 ? 95.294 51.472 -101.289 1.00 66.00 306 TYR A N 1
ATOM 2454 C CA . TYR A 1 306 ? 95.676 52.709 -101.949 1.00 66.00 306 TYR A CA 1
ATOM 2455 C C . TYR A 1 306 ? 97.146 52.992 -101.655 1.00 66.00 306 TYR A C 1
ATOM 2457 O O . TYR A 1 306 ? 97.521 53.106 -100.487 1.00 66.00 306 TYR A O 1
ATOM 2465 N N . GLU A 1 307 ? 97.973 53.071 -102.695 1.00 75.06 307 GLU A N 1
ATOM 2466 C CA . GLU A 1 307 ? 99.390 53.397 -102.555 1.00 75.06 307 GLU A CA 1
ATOM 2467 C C . GLU A 1 307 ? 99.612 54.854 -102.998 1.00 75.06 307 GLU A C 1
ATOM 2469 O O . GLU A 1 307 ? 99.546 55.160 -104.192 1.00 75.06 307 GLU A O 1
ATOM 2474 N N . PRO A 1 308 ? 99.812 55.784 -102.048 1.00 64.56 308 PRO A N 1
ATOM 2475 C CA . PRO A 1 308 ? 99.782 57.217 -102.334 1.00 64.56 308 PRO A CA 1
ATOM 2476 C C . PRO A 1 308 ? 100.977 57.707 -103.166 1.00 64.56 308 PRO A C 1
ATOM 2478 O O . PRO A 1 308 ? 100.855 58.719 -103.846 1.00 64.56 308 PRO A O 1
ATOM 2481 N N . GLU A 1 309 ? 102.110 56.995 -103.159 1.00 68.44 309 GLU A N 1
ATOM 2482 C CA . GLU A 1 309 ? 103.334 57.398 -103.874 1.00 68.44 309 GLU A CA 1
ATOM 2483 C C . GLU A 1 309 ? 103.237 57.229 -105.399 1.00 68.44 309 GLU A C 1
ATOM 2485 O O . GLU A 1 309 ? 103.821 58.007 -106.149 1.00 68.44 309 GLU A O 1
ATOM 2490 N N . SER A 1 310 ? 102.469 56.244 -105.867 1.00 61.56 310 SER A N 1
ATOM 2491 C CA . SER A 1 310 ? 102.222 55.979 -107.293 1.00 61.56 310 SER A CA 1
ATOM 2492 C C . SER A 1 310 ? 100.810 56.376 -107.735 1.00 61.56 310 SER A C 1
ATOM 2494 O O . SER A 1 310 ? 100.441 56.164 -108.890 1.00 61.56 310 SER A O 1
ATOM 2496 N N . ASN A 1 311 ? 100.007 56.929 -106.817 1.00 67.44 311 ASN A N 1
ATOM 2497 C CA . ASN A 1 311 ? 98.605 57.301 -107.016 1.00 67.44 311 ASN A CA 1
ATOM 2498 C C . ASN A 1 311 ? 97.760 56.177 -107.652 1.00 67.44 311 ASN A C 1
ATOM 2500 O O . ASN A 1 311 ? 96.853 56.432 -108.446 1.00 67.44 311 ASN A O 1
ATOM 2504 N N . THR A 1 312 ? 98.093 54.923 -107.336 1.00 63.72 312 THR A N 1
ATOM 2505 C CA . THR A 1 312 ? 97.502 53.735 -107.958 1.00 63.72 312 THR A CA 1
ATOM 2506 C C . THR A 1 312 ? 96.708 52.951 -106.915 1.00 63.72 312 THR A C 1
ATOM 2508 O O . THR A 1 312 ? 97.188 52.659 -105.818 1.00 63.72 312 THR A O 1
ATOM 2511 N N . LEU A 1 313 ? 95.456 52.632 -107.249 1.00 65.56 313 LEU A N 1
ATOM 2512 C CA . LEU A 1 313 ? 94.574 51.819 -106.418 1.00 65.56 313 LEU A CA 1
ATOM 2513 C C . LEU A 1 313 ? 94.735 50.349 -106.805 1.00 65.56 313 LEU A C 1
ATOM 2515 O O . LEU A 1 313 ? 94.374 49.956 -107.915 1.00 65.56 313 LEU A O 1
ATOM 2519 N N . TYR A 1 314 ? 95.228 49.532 -105.879 1.00 66.12 314 TYR A N 1
ATOM 2520 C CA . TYR A 1 314 ? 95.325 48.093 -106.082 1.00 66.12 314 TYR A CA 1
ATOM 2521 C C . TYR A 1 314 ? 94.078 47.413 -105.532 1.00 66.12 314 TYR A C 1
ATOM 2523 O O . TYR A 1 314 ? 93.747 47.539 -104.350 1.00 66.12 314 TYR A O 1
ATOM 2531 N N . LEU A 1 315 ? 93.394 46.680 -106.405 1.00 68.75 315 LEU A N 1
ATOM 2532 C CA . LEU A 1 315 ? 92.308 45.784 -106.037 1.00 68.75 315 LEU A CA 1
ATOM 2533 C C . LEU A 1 315 ? 92.889 44.379 -105.949 1.00 68.75 315 LEU A C 1
ATOM 2535 O O . LEU A 1 315 ? 93.375 43.844 -106.944 1.00 68.75 315 LEU A O 1
ATOM 2539 N N . THR A 1 316 ? 92.859 43.789 -104.759 1.00 65.12 316 THR A N 1
ATOM 2540 C CA . THR A 1 316 ? 93.337 42.418 -104.552 1.00 65.12 316 THR A CA 1
ATOM 2541 C C . THR A 1 316 ? 92.237 41.579 -103.915 1.00 65.12 316 THR A C 1
ATOM 2543 O O . THR A 1 316 ? 91.504 42.079 -103.057 1.00 65.12 316 THR A O 1
ATOM 2546 N N . PRO A 1 317 ? 92.048 40.323 -104.355 1.00 62.03 317 PRO A N 1
ATOM 2547 C CA . PRO A 1 317 ? 91.084 39.437 -103.721 1.00 62.03 317 PRO A CA 1
ATOM 2548 C C . PRO A 1 317 ? 91.502 39.222 -102.266 1.00 62.03 317 PRO A C 1
ATOM 2550 O O . PRO A 1 317 ? 92.669 38.943 -101.999 1.00 62.03 317 PRO A O 1
ATOM 2553 N N . MET A 1 318 ? 90.559 39.311 -101.326 1.00 60.56 318 MET A N 1
ATOM 2554 C CA . MET A 1 318 ? 90.823 39.152 -99.888 1.00 60.56 318 MET A CA 1
ATOM 2555 C C . MET A 1 318 ? 91.232 37.720 -99.464 1.00 60.56 318 MET A C 1
ATOM 2557 O O . MET A 1 318 ? 91.232 37.406 -98.272 1.00 60.56 318 MET A O 1
ATOM 2561 N N . LYS A 1 319 ? 91.584 36.840 -100.416 1.00 55.22 319 LYS A N 1
ATOM 2562 C CA . LYS A 1 319 ? 92.047 35.469 -100.162 1.00 55.22 319 LYS A CA 1
ATOM 2563 C C . LYS A 1 319 ? 93.251 35.488 -99.217 1.00 55.22 319 LYS A C 1
ATOM 2565 O O . LYS A 1 319 ? 94.324 35.930 -99.607 1.00 55.22 319 LYS A O 1
ATOM 2570 N N . GLY A 1 320 ? 93.059 34.960 -98.009 1.00 57.12 320 GLY A N 1
ATOM 2571 C CA . GLY A 1 320 ? 94.140 34.552 -97.113 1.00 57.12 320 GLY A CA 1
ATOM 2572 C C . GLY A 1 320 ? 95.107 35.664 -96.702 1.00 57.12 320 GLY A C 1
ATOM 2573 O O . GLY A 1 320 ? 96.289 35.595 -97.013 1.00 57.12 320 GLY A O 1
ATOM 2574 N N . GLN A 1 321 ? 94.632 36.648 -95.939 1.00 45.59 321 GLN A N 1
ATOM 2575 C CA . GLN A 1 321 ? 95.417 37.097 -94.785 1.00 45.59 321 GLN A CA 1
ATOM 2576 C C . GLN A 1 321 ? 94.960 36.242 -93.602 1.00 45.59 321 GLN A C 1
ATOM 2578 O O . GLN A 1 321 ? 93.996 36.589 -92.917 1.00 45.59 321 GLN A O 1
ATOM 2583 N N . GLU A 1 322 ? 95.576 35.074 -93.452 1.00 45.59 322 GLU A N 1
ATOM 2584 C CA . GLU A 1 322 ? 95.725 34.449 -92.141 1.00 45.59 322 GLU A CA 1
ATOM 2585 C C . GLU A 1 322 ? 97.111 34.841 -91.621 1.00 45.59 322 GLU A C 1
ATOM 2587 O O . GLU A 1 322 ? 98.085 34.856 -92.373 1.00 45.59 322 GLU A O 1
ATOM 2592 N N . ASP A 1 323 ? 97.136 35.201 -90.343 1.00 42.16 323 ASP A N 1
ATOM 2593 C CA . ASP A 1 323 ? 98.298 35.240 -89.461 1.00 42.16 323 ASP A CA 1
ATOM 2594 C C . ASP A 1 323 ? 99.383 36.298 -89.714 1.00 42.16 323 ASP A C 1
ATOM 2596 O O . ASP A 1 323 ? 100.422 36.038 -90.316 1.00 42.16 323 ASP A O 1
ATOM 2600 N N . VAL A 1 324 ? 99.217 37.455 -89.059 1.00 39.06 324 VAL A N 1
ATOM 2601 C CA . VAL A 1 324 ? 100.283 37.982 -88.190 1.00 39.06 324 VAL A CA 1
ATOM 2602 C C . VAL A 1 324 ? 99.657 38.480 -86.877 1.00 39.06 324 VAL A C 1
ATOM 2604 O O . VAL A 1 324 ? 99.130 39.589 -86.827 1.00 39.06 324 VAL A O 1
ATOM 2607 N N . GLN A 1 325 ? 99.827 37.634 -85.851 1.00 31.72 325 GLN A N 1
ATOM 2608 C CA . GLN A 1 325 ? 99.669 37.808 -84.392 1.00 31.72 325 GLN A CA 1
ATOM 2609 C C . GLN A 1 325 ? 98.281 37.704 -83.758 1.00 31.72 325 GLN A C 1
ATOM 2611 O O . GLN A 1 325 ? 97.453 38.627 -83.909 1.00 31.72 325 GLN A O 1
#

pLDDT: mean 77.05, std 23.81, range [27.62, 98.56]

Solvent-accessible surface area (backbone atoms only — not comparable to full-atom values): 19312 Å² total; per-residue (Å²): 114,73,69,60,53,50,55,53,51,52,57,54,55,60,71,71,72,59,86,88,55,76,75,53,58,59,56,55,50,54,55,53,50,54,54,53,51,52,54,51,51,52,51,51,53,53,54,57,63,69,68,74,76,85,88,86,83,88,89,81,91,83,86,86,89,83,82,89,85,88,84,89,89,80,83,88,88,81,89,82,88,84,89,81,90,82,80,87,81,76,83,84,77,85,88,80,86,86,89,85,78,98,61,59,67,63,53,49,48,53,51,51,51,49,50,50,52,49,49,52,52,51,49,51,50,51,52,51,50,48,52,50,52,53,50,49,53,51,52,53,48,51,50,53,51,51,50,52,52,49,51,53,50,53,54,50,51,50,53,52,49,53,52,50,54,51,53,50,53,54,50,51,51,55,53,50,55,49,48,53,53,50,48,48,42,63,72,45,50,50,52,52,50,52,51,50,53,52,51,53,51,54,53,51,55,50,51,53,51,52,51,54,51,50,53,53,52,53,54,52,50,52,55,49,51,53,51,49,51,53,48,50,56,48,48,52,51,51,50,52,51,53,50,52,51,51,52,51,51,51,49,53,51,48,53,51,50,50,54,51,51,55,49,52,51,50,53,49,52,49,53,49,49,55,50,51,51,53,50,49,54,52,48,52,52,50,50,53,51,47,50,51,51,50,49,53,48,45,56,73,37,67,43,77,49,76,43,79,92,76,74,44,78,44,76,41,64,50,69,81,86,74,86,89,133

Foldseek 3Di:
DVVVVVVVVVVVVVVPPDPPCPVCVVVVVVVVVVVVVVVVVVVVVVVVVVPPPDDDDDDDDDDDDDDDDDDDDDDDDDDDDDDDDDDDDDPPDPPDPDDDDDDVVVVVVVVVVVVVVVVVVVVVVVVVVVVVVVVVVVVVVVVVVVVVVVVVVVVVVVVVVVVVVVVVVVVVVVVVVVVVVVCCCVVPVVVVVVVVVVVVVVVVVVVVVVVVVVVVVVVVVVVVVVVVVVVVVVVVVVVVVVVVVVVVVVVVVVVVVVVVVVVVVVVVVVVVVVVVVVVVVVVVVVVVVVVVVVVVCLQPAWDWDQDVVVRDIDTHRNPDPDDDD

Radius of gyration: 88.4 Å; Cα contacts (8 Å, |Δi|>4): 37; chains: 1; bounding box: 178×90×241 Å

Mean predicted aligned error: 21.41 Å

Sequence (325 aa):
MHEFMTKVSDYWKERRNDPDRQENRLALVVTGTAAAVIIILLLVLLWGYAGKGRNGKETQVSGQTGQDLSLTNQDQTDAGMEEQDLSKVVHEEESARYMSEDSGEKLRQEYLTSTAYLKEKVEELFNTMTQVQDGLKEVEKDYQEADKAMHTQITTLRQEVDNIVLSLKETQVKLTDLTDVVQVIDQEKIPMIQQQIAGIRQDMERIQTDIAGLHAQMAALKKEDEKLWASISKLEKTVKNALNQNVAEVNNRLDQLQAGLDHLTREFEKILQENVEGVNERVDVLISRLEERIRNLRENTLGYRYEPESNTLYLTPMKGQEDVQ